Protein AF-A0A3D3BY53-F1 (afdb_monomer)

Solvent-accessible surface area (backbone atoms only — not comparable to full-atom values): 13953 Å² total; per-residue (Å²): 141,81,51,92,64,45,41,80,74,39,84,73,49,73,60,97,61,31,38,32,25,38,28,29,33,61,91,76,74,39,66,28,28,34,44,31,46,35,74,89,45,47,78,36,68,66,56,43,53,47,58,52,49,38,54,55,55,39,52,72,50,87,50,91,31,39,54,44,50,76,50,70,52,62,42,96,84,63,30,46,34,39,31,26,65,55,77,73,62,45,31,38,51,56,40,69,75,76,43,89,77,48,72,68,58,53,51,51,49,50,54,46,51,28,54,38,47,31,55,35,47,76,68,77,41,64,44,76,52,53,47,44,78,33,25,36,32,32,92,86,66,50,50,31,39,47,71,63,30,65,58,71,67,53,51,67,51,46,78,72,71,60,90,83,56,63,77,67,56,61,60,59,61,64,30,53,28,66,53,46,74,75,33,79,84,65,59,46,68,44,37,40,42,22,8,48,17,38,46,49,42,25,72,68,50,74,43,75,76,57,91,88,60,80,59,53,39,81,71,24,79,86,43,49,72,69,58,33,52,52,35,56,32,22,58,40,78,55,58,88,64,26,65,92,45,46,76,82,107

Structure (mmCIF, N/CA/C/O backbone):
data_AF-A0A3D3BY53-F1
#
_entry.id   AF-A0A3D3BY53-F1
#
loop_
_atom_site.group_PDB
_atom_site.id
_atom_site.type_symbol
_atom_site.label_atom_id
_atom_site.label_alt_id
_atom_site.label_comp_id
_atom_site.label_asym_id
_atom_site.label_entity_id
_atom_site.label_seq_id
_atom_site.pdbx_PDB_ins_code
_atom_site.Cartn_x
_atom_site.Cartn_y
_atom_site.Cartn_z
_atom_site.occupancy
_atom_site.B_iso_or_equiv
_atom_site.auth_seq_id
_atom_site.auth_comp_id
_atom_site.auth_asym_id
_atom_site.auth_atom_id
_atom_site.pdbx_PDB_model_num
ATOM 1 N N . MET A 1 1 ? 13.913 10.807 -22.488 1.00 75.25 1 MET A N 1
ATOM 2 C CA . MET A 1 1 ? 14.154 9.366 -22.278 1.00 75.25 1 MET A CA 1
ATOM 3 C C . MET A 1 1 ? 13.623 8.597 -23.478 1.00 75.25 1 MET A C 1
ATOM 5 O O . MET A 1 1 ? 12.543 8.933 -23.949 1.00 75.25 1 MET A O 1
ATOM 9 N N . LYS A 1 2 ? 14.372 7.616 -23.988 1.00 82.12 2 LYS A N 1
ATOM 10 C CA . LYS A 1 2 ? 13.874 6.620 -24.948 1.00 82.12 2 LYS A CA 1
ATOM 11 C C . LYS A 1 2 ? 14.037 5.246 -24.308 1.00 82.12 2 LYS A C 1
ATOM 13 O O . LYS A 1 2 ? 15.109 4.970 -23.779 1.00 82.12 2 LYS A O 1
ATOM 18 N N . LEU A 1 3 ? 12.988 4.435 -24.346 1.00 89.75 3 LEU A N 1
ATOM 19 C CA . LEU A 1 3 ? 12.993 3.052 -23.880 1.00 89.75 3 LEU A CA 1
ATOM 20 C C . LEU A 1 3 ? 12.552 2.175 -25.047 1.00 89.75 3 LEU A C 1
ATOM 22 O O . LEU A 1 3 ? 11.541 2.465 -25.680 1.00 89.75 3 LEU A O 1
ATOM 26 N N . GLU A 1 4 ? 13.325 1.146 -25.371 1.00 90.69 4 GLU A N 1
ATOM 27 C CA . GLU A 1 4 ? 12.957 0.233 -26.451 1.00 90.69 4 GLU A CA 1
ATOM 28 C C . GLU A 1 4 ? 11.669 -0.521 -26.088 1.00 90.69 4 GLU A C 1
ATOM 30 O O . GLU A 1 4 ? 11.526 -1.008 -24.970 1.00 90.69 4 GLU A O 1
ATOM 35 N N . GLY A 1 5 ? 10.711 -0.570 -27.018 1.00 93.75 5 GLY A N 1
ATOM 36 C CA . GLY A 1 5 ? 9.399 -1.189 -26.803 1.00 93.75 5 GLY A CA 1
ATOM 37 C C . GLY A 1 5 ? 8.388 -0.333 -26.030 1.00 93.75 5 GLY A C 1
ATOM 38 O O . GLY A 1 5 ? 7.276 -0.812 -25.787 1.00 93.75 5 GLY A O 1
ATOM 39 N N . TYR A 1 6 ? 8.740 0.907 -25.660 1.00 96.12 6 TYR A N 1
ATOM 40 C CA . TYR A 1 6 ? 7.846 1.829 -24.960 1.00 96.12 6 TYR A CA 1
ATOM 41 C C . TYR A 1 6 ? 7.863 3.241 -25.564 1.00 96.12 6 TYR A C 1
ATOM 43 O O . TYR A 1 6 ? 8.915 3.856 -25.758 1.00 96.12 6 TYR A O 1
ATOM 51 N N . SER A 1 7 ? 6.678 3.810 -25.781 1.00 96.12 7 SER A N 1
ATOM 52 C CA . SER A 1 7 ? 6.487 5.126 -26.398 1.00 96.12 7 SER A CA 1
ATOM 53 C C . SER A 1 7 ? 5.602 6.057 -25.559 1.00 96.12 7 SER A C 1
ATOM 55 O O . SER A 1 7 ? 5.082 5.680 -24.509 1.00 96.12 7 SER A O 1
ATOM 57 N N . ASN A 1 8 ? 5.465 7.316 -26.001 1.00 94.12 8 ASN A N 1
ATOM 58 C CA . ASN A 1 8 ? 4.619 8.348 -25.377 1.00 94.12 8 ASN A CA 1
ATOM 59 C C . ASN A 1 8 ? 4.872 8.548 -23.875 1.00 94.12 8 ASN A C 1
ATOM 61 O O . ASN A 1 8 ? 3.944 8.682 -23.081 1.00 94.12 8 ASN A O 1
ATOM 65 N N . LEU A 1 9 ? 6.150 8.566 -23.498 1.00 93.81 9 LEU A N 1
ATOM 66 C CA . LEU A 1 9 ? 6.577 8.694 -22.111 1.00 93.81 9 LEU A CA 1
ATOM 67 C C . LEU A 1 9 ? 6.281 10.101 -21.577 1.00 93.81 9 LEU A C 1
ATOM 69 O O . LEU A 1 9 ? 6.890 11.081 -22.008 1.00 93.81 9 LEU A O 1
ATOM 73 N N . LEU A 1 10 ? 5.373 10.184 -20.610 1.00 93.12 10 LEU A N 1
ATOM 74 C CA . LEU A 1 10 ? 4.984 11.407 -19.915 1.00 93.12 10 LEU A CA 1
ATOM 75 C C . LEU A 1 10 ? 5.305 11.256 -18.431 1.00 93.12 10 LEU A C 1
ATOM 77 O O . LEU A 1 10 ? 4.854 10.306 -17.794 1.00 93.12 10 LEU A O 1
ATOM 81 N N . LYS A 1 11 ? 6.086 12.184 -17.866 1.00 90.19 11 LYS A N 1
ATOM 82 C CA . LYS A 1 11 ? 6.377 12.180 -16.425 1.00 90.19 11 LYS A CA 1
ATOM 83 C C . LYS A 1 11 ? 5.066 12.410 -15.668 1.00 90.19 11 LYS A C 1
ATOM 85 O O . LYS A 1 11 ? 4.403 13.419 -15.888 1.00 90.19 11 LYS A O 1
ATOM 90 N N . SER A 1 12 ? 4.697 11.456 -14.821 1.00 82.44 12 SER A N 1
ATOM 91 C CA . SER A 1 12 ? 3.444 11.442 -14.058 1.00 82.44 12 SER A CA 1
ATOM 92 C C . SER A 1 12 ? 3.658 11.731 -12.574 1.00 82.44 12 SER A C 1
ATOM 94 O O . SER A 1 12 ? 2.714 12.108 -11.891 1.00 82.44 12 SER A O 1
ATOM 96 N N . GLY A 1 13 ? 4.882 11.560 -12.073 1.00 75.31 13 GLY A N 1
ATOM 97 C CA . GLY A 1 13 ? 5.211 11.799 -10.675 1.00 75.31 13 GLY A CA 1
ATOM 98 C C . GLY A 1 13 ? 6.712 11.779 -10.415 1.00 75.31 13 GLY A C 1
ATOM 99 O O . GLY A 1 13 ? 7.518 11.379 -11.262 1.00 75.31 13 GLY A O 1
ATOM 100 N N . GLU A 1 14 ? 7.074 12.232 -9.225 1.00 70.50 14 GLU A N 1
ATOM 101 C CA . GLU A 1 14 ? 8.433 12.220 -8.701 1.00 70.50 14 GLU A CA 1
ATOM 102 C C . GLU A 1 14 ? 8.374 11.762 -7.248 1.00 70.50 14 GLU A C 1
ATOM 104 O O . GLU A 1 14 ? 7.711 12.389 -6.422 1.00 70.50 14 GLU A O 1
ATOM 109 N N . GLY A 1 15 ? 9.006 10.624 -6.981 1.00 65.31 15 GLY A N 1
ATOM 110 C CA . GLY A 1 15 ? 9.209 10.096 -5.644 1.00 65.31 15 GLY A CA 1
ATOM 111 C C . GLY A 1 15 ? 10.526 10.588 -5.055 1.00 65.31 15 GLY A C 1
ATOM 112 O O . GLY A 1 15 ? 11.211 11.447 -5.610 1.00 65.31 15 GLY A O 1
ATOM 113 N N . GLY A 1 16 ? 10.897 10.034 -3.904 1.00 62.69 16 GLY A N 1
ATOM 114 C CA . GLY A 1 16 ? 12.124 10.428 -3.214 1.00 62.69 16 GLY A CA 1
ATOM 115 C C . GLY A 1 16 ? 13.408 10.039 -3.945 1.00 62.69 16 GLY A C 1
ATOM 116 O O . GLY A 1 16 ? 14.426 10.695 -3.737 1.00 62.69 16 GLY A O 1
ATOM 117 N N . MET A 1 17 ? 13.369 8.969 -4.742 1.00 67.81 17 MET A N 1
ATOM 118 C CA . MET A 1 17 ? 14.533 8.377 -5.406 1.00 67.81 17 MET A CA 1
ATOM 119 C C . MET A 1 17 ? 14.245 7.980 -6.857 1.00 67.81 17 MET A C 1
ATOM 121 O O . MET A 1 17 ? 15.102 7.420 -7.538 1.00 67.81 17 MET A O 1
ATOM 125 N N . GLU A 1 18 ? 13.050 8.278 -7.356 1.00 77.62 18 GLU A N 1
ATOM 126 C CA . GLU A 1 18 ? 12.568 7.755 -8.618 1.00 77.62 18 GLU A CA 1
ATOM 127 C C . GLU A 1 18 ? 11.661 8.751 -9.338 1.00 77.62 18 GLU A C 1
ATOM 129 O O . GLU A 1 18 ? 10.970 9.589 -8.755 1.00 77.62 18 GLU A O 1
ATOM 134 N N . HIS A 1 19 ? 11.654 8.647 -10.657 1.00 87.12 19 HIS A N 1
ATOM 135 C CA . HIS A 1 19 ? 10.667 9.280 -11.509 1.00 87.12 19 HIS A CA 1
ATOM 136 C C . HIS A 1 19 ? 9.672 8.232 -11.985 1.00 87.12 19 HIS A C 1
ATOM 138 O O . HIS A 1 19 ? 10.059 7.142 -12.406 1.00 87.12 19 HIS A O 1
ATOM 144 N N . VAL A 1 20 ? 8.390 8.589 -11.966 1.00 89.75 20 VAL A N 1
ATOM 145 C CA . VAL A 1 20 ? 7.322 7.742 -12.497 1.00 89.75 20 VAL A CA 1
ATOM 146 C C . VAL A 1 20 ? 6.844 8.333 -13.813 1.00 89.75 20 VAL A C 1
ATOM 148 O O . VAL A 1 20 ? 6.470 9.506 -13.885 1.00 89.75 20 VAL A O 1
ATOM 151 N N . TYR A 1 21 ? 6.842 7.519 -14.860 1.00 93.69 21 TYR A N 1
ATOM 152 C CA . TYR A 1 21 ? 6.346 7.875 -16.183 1.00 93.69 21 TYR A CA 1
ATOM 153 C C . TYR A 1 21 ? 5.122 7.037 -16.528 1.00 93.69 21 TYR A C 1
ATOM 155 O O . TYR A 1 21 ? 5.103 5.835 -16.287 1.00 93.69 21 TYR A O 1
ATOM 163 N N . ARG A 1 22 ? 4.128 7.654 -17.162 1.00 95.50 22 ARG A N 1
ATOM 164 C CA . ARG A 1 22 ? 3.129 6.937 -17.957 1.00 95.50 22 ARG A CA 1
ATOM 165 C C . ARG A 1 22 ? 3.700 6.729 -19.356 1.00 95.50 22 ARG A C 1
ATOM 167 O O . ARG A 1 22 ? 4.281 7.655 -19.916 1.00 95.50 22 ARG A O 1
ATOM 174 N N . GLY A 1 23 ? 3.518 5.547 -19.923 1.00 96.19 23 GLY A N 1
ATOM 175 C CA . GLY A 1 23 ? 3.920 5.223 -21.289 1.00 96.19 23 GLY A CA 1
ATOM 176 C C . GLY A 1 23 ? 2.945 4.268 -21.959 1.00 96.19 23 GLY A C 1
ATOM 177 O O . GLY A 1 23 ? 1.980 3.821 -21.340 1.00 96.19 23 GLY A O 1
ATOM 178 N N . ILE A 1 24 ? 3.214 3.942 -23.219 1.00 97.56 24 ILE A N 1
ATOM 179 C CA . ILE A 1 24 ? 2.519 2.901 -23.978 1.00 97.56 24 ILE A CA 1
ATOM 180 C C . ILE A 1 24 ? 3.513 1.783 -24.282 1.00 97.56 24 ILE A C 1
ATOM 182 O O . ILE A 1 24 ? 4.596 2.054 -24.790 1.00 97.56 24 ILE A O 1
ATOM 186 N N . GLN A 1 25 ? 3.149 0.535 -23.986 1.00 97.44 25 GLN A N 1
ATOM 187 C CA . GLN A 1 25 ? 3.893 -0.638 -24.441 1.00 97.44 25 GLN A CA 1
ATOM 188 C C . GLN A 1 25 ? 3.589 -0.885 -25.922 1.00 97.44 25 GLN A C 1
ATOM 190 O O . GLN A 1 25 ? 2.451 -1.202 -26.270 1.00 97.44 25 GLN A O 1
ATOM 195 N N . ASP A 1 26 ? 4.594 -0.792 -26.790 1.00 97.06 26 ASP A N 1
ATOM 196 C CA . ASP A 1 26 ? 4.401 -0.784 -28.245 1.00 97.06 26 ASP A CA 1
ATOM 197 C C . ASP A 1 26 ? 3.856 -2.116 -28.780 1.00 97.06 26 ASP A C 1
ATOM 199 O O . ASP A 1 26 ? 3.026 -2.137 -29.689 1.00 97.06 26 ASP A O 1
ATOM 203 N N . SER A 1 27 ? 4.277 -3.243 -28.203 1.00 96.50 27 SER A N 1
ATOM 204 C CA . SER A 1 27 ? 3.872 -4.578 -28.664 1.00 96.50 27 SER A CA 1
ATOM 205 C C . SER A 1 27 ? 2.396 -4.896 -28.411 1.00 96.50 27 SER A C 1
ATOM 207 O O . SER A 1 27 ? 1.792 -5.635 -29.185 1.00 96.50 27 SER A O 1
ATOM 209 N N . LEU A 1 28 ? 1.821 -4.350 -27.335 1.00 96.50 28 LEU A N 1
ATOM 210 C CA . LEU A 1 28 ? 0.446 -4.620 -26.901 1.00 96.50 28 LEU A CA 1
ATOM 211 C C . LEU A 1 28 ? -0.470 -3.395 -26.985 1.00 96.50 28 LEU A C 1
ATOM 213 O O . LEU A 1 28 ? -1.665 -3.524 -26.742 1.00 96.50 28 LEU A O 1
ATOM 217 N N . GLN A 1 29 ? 0.077 -2.222 -27.319 1.00 96.75 29 GLN A N 1
ATOM 218 C CA . GLN A 1 29 ? -0.650 -0.953 -27.415 1.00 96.75 29 GLN A CA 1
ATOM 219 C C . GLN A 1 29 ? -1.463 -0.632 -26.148 1.00 96.75 29 GLN A C 1
ATOM 221 O O . GLN A 1 29 ? -2.591 -0.147 -26.223 1.00 96.75 29 GLN A O 1
ATOM 226 N N . ARG A 1 30 ? -0.891 -0.905 -24.968 1.00 96.06 30 ARG A N 1
ATOM 227 C CA . ARG A 1 30 ? -1.538 -0.673 -23.665 1.00 96.06 30 ARG A CA 1
ATOM 228 C C . ARG A 1 30 ? -0.768 0.333 -22.813 1.00 96.06 30 ARG A C 1
ATOM 230 O O . ARG A 1 30 ? 0.460 0.394 -22.933 1.00 96.06 30 ARG A O 1
ATOM 237 N N . PRO A 1 31 ? -1.448 1.092 -21.938 1.00 97.00 31 PRO A N 1
ATOM 238 C CA . PRO A 1 31 ? -0.767 1.967 -21.002 1.00 97.00 31 PRO A CA 1
ATOM 239 C C . PRO A 1 31 ? 0.016 1.165 -19.958 1.00 97.00 31 PRO A C 1
ATOM 241 O O . PRO A 1 31 ? -0.414 0.101 -19.512 1.00 97.00 31 PRO A O 1
ATOM 244 N N . VAL A 1 32 ? 1.167 1.703 -19.569 1.00 97.06 32 VAL A N 1
ATOM 245 C CA . VAL A 1 32 ? 2.034 1.177 -18.509 1.00 97.06 32 VAL A CA 1
ATOM 246 C C . VAL A 1 32 ? 2.563 2.319 -17.649 1.00 97.06 32 VAL A C 1
ATOM 248 O O . VAL A 1 32 ? 2.681 3.458 -18.114 1.00 97.06 32 VAL A O 1
ATOM 251 N N . ALA A 1 33 ? 2.887 2.013 -16.397 1.00 95.19 33 ALA A N 1
ATOM 252 C CA . ALA A 1 33 ? 3.657 2.901 -15.542 1.00 95.19 33 ALA A CA 1
ATOM 253 C C . ALA A 1 33 ? 5.109 2.415 -15.489 1.00 95.19 33 ALA A C 1
ATOM 255 O O . ALA A 1 33 ? 5.376 1.216 -15.447 1.00 95.19 33 ALA A O 1
ATOM 256 N N . ILE A 1 34 ? 6.057 3.344 -15.519 1.00 94.44 34 ILE A N 1
ATOM 257 C CA . ILE A 1 34 ? 7.489 3.055 -15.547 1.00 94.44 34 ILE A CA 1
ATOM 258 C C . ILE A 1 34 ? 8.145 3.825 -14.415 1.00 94.44 34 ILE A C 1
ATOM 260 O O . ILE A 1 34 ? 8.168 5.057 -14.435 1.00 94.44 34 ILE A O 1
ATOM 264 N N . LYS A 1 35 ? 8.682 3.096 -13.440 1.00 91.62 35 LYS A N 1
ATOM 265 C CA . LYS A 1 35 ? 9.526 3.654 -12.386 1.00 91.62 35 LYS A CA 1
ATOM 266 C C . LYS A 1 35 ? 10.968 3.638 -12.863 1.00 91.62 35 LYS A C 1
ATOM 268 O O . LYS A 1 35 ? 11.459 2.603 -13.303 1.00 91.62 35 LYS A O 1
ATOM 273 N N . LEU A 1 36 ? 11.627 4.786 -12.792 1.00 90.56 36 LEU A N 1
ATOM 274 C CA . LEU A 1 36 ? 13.017 4.996 -13.185 1.00 90.56 36 LEU A CA 1
ATOM 275 C C . LEU A 1 36 ? 13.784 5.557 -11.989 1.00 90.56 36 LEU A C 1
ATOM 277 O O . LEU A 1 36 ? 13.403 6.606 -11.474 1.00 90.56 36 LEU A O 1
ATOM 281 N N . LEU A 1 37 ? 14.868 4.901 -11.584 1.00 84.19 37 LEU A N 1
ATOM 282 C CA . LEU A 1 37 ? 15.739 5.402 -10.520 1.00 84.19 37 LEU A CA 1
ATOM 283 C C . LEU A 1 37 ? 16.409 6.721 -10.956 1.00 84.19 37 LEU A C 1
ATOM 285 O O . LEU A 1 37 ? 16.905 6.807 -12.082 1.00 84.19 37 LEU A O 1
ATOM 289 N N . ILE A 1 38 ? 16.421 7.747 -10.094 1.00 79.81 38 ILE A N 1
ATOM 290 C CA . ILE A 1 38 ? 17.055 9.038 -10.417 1.00 79.81 38 ILE A CA 1
ATOM 291 C C . ILE A 1 38 ? 18.568 8.884 -10.612 1.00 79.81 38 ILE A C 1
ATOM 293 O O . ILE A 1 38 ? 19.219 8.041 -9.989 1.00 79.81 38 ILE A O 1
ATOM 297 N N . ASN A 1 39 ? 19.129 9.721 -11.483 1.00 69.62 39 ASN A N 1
ATOM 298 C CA . ASN A 1 39 ? 20.504 9.606 -11.972 1.00 69.62 39 ASN A CA 1
ATOM 299 C C . ASN A 1 39 ? 21.558 9.768 -10.858 1.00 69.62 39 ASN A C 1
ATOM 301 O O . ASN A 1 39 ? 22.617 9.151 -10.882 1.00 69.62 39 ASN A O 1
ATOM 305 N N . GLU A 1 40 ? 21.271 10.569 -9.834 1.00 70.56 40 GLU A N 1
ATOM 306 C CA . GLU A 1 40 ? 22.169 10.762 -8.693 1.00 70.56 40 GLU A CA 1
ATOM 307 C C . GLU A 1 40 ? 22.343 9.473 -7.873 1.00 70.56 40 GLU A C 1
ATOM 309 O O . GLU A 1 40 ? 23.385 9.271 -7.250 1.00 70.56 40 GLU A O 1
ATOM 314 N N . LEU A 1 41 ? 21.345 8.583 -7.902 1.00 70.31 41 LEU A N 1
ATOM 315 C CA . LEU A 1 41 ? 21.327 7.322 -7.161 1.00 70.31 41 LEU A CA 1
ATOM 316 C C . LEU A 1 41 ? 21.641 6.105 -8.036 1.00 70.31 41 LEU A C 1
ATOM 318 O O . LEU A 1 41 ? 21.914 5.031 -7.504 1.00 70.31 41 LEU A O 1
ATOM 322 N N . SER A 1 42 ? 21.668 6.238 -9.365 1.00 66.06 42 SER A N 1
ATOM 323 C CA . SER A 1 42 ? 22.010 5.120 -10.254 1.00 66.06 42 SER A CA 1
ATOM 324 C C . SER A 1 42 ? 23.471 4.681 -10.146 1.00 66.06 42 SER A C 1
ATOM 326 O O . SER A 1 42 ? 23.786 3.551 -10.511 1.00 66.06 42 SER A O 1
ATOM 328 N N . PHE A 1 43 ? 24.360 5.527 -9.619 1.00 72.31 43 PHE A N 1
ATOM 329 C CA . PHE A 1 43 ? 25.756 5.168 -9.337 1.00 72.31 43 PHE A CA 1
ATOM 330 C C . PHE A 1 43 ? 25.960 4.573 -7.939 1.00 72.31 43 PHE A C 1
ATOM 332 O O . PHE A 1 43 ? 27.024 4.019 -7.659 1.00 72.31 43 PHE A O 1
ATOM 339 N N . ASP A 1 44 ? 24.948 4.641 -7.074 1.00 80.19 44 ASP A N 1
ATOM 340 C CA . ASP A 1 44 ? 24.970 3.991 -5.772 1.00 80.19 44 ASP A CA 1
ATOM 341 C C . ASP A 1 44 ? 24.561 2.518 -5.925 1.00 80.19 44 ASP A C 1
ATOM 343 O O . ASP A 1 44 ? 23.407 2.174 -6.201 1.00 80.19 44 ASP A O 1
ATOM 347 N N . ALA A 1 45 ? 25.537 1.626 -5.743 1.00 79.88 45 ALA A N 1
ATOM 348 C CA . ALA A 1 45 ? 25.346 0.183 -5.846 1.00 79.88 45 ALA A CA 1
ATOM 349 C C . ALA A 1 45 ? 24.260 -0.342 -4.895 1.00 79.88 45 ALA A C 1
ATOM 351 O O . ALA A 1 45 ? 23.541 -1.286 -5.230 1.00 79.88 45 ALA A O 1
ATOM 352 N N . GLU A 1 46 ? 24.126 0.268 -3.723 1.00 78.50 46 GLU A N 1
ATOM 353 C CA . GLU A 1 46 ? 23.168 -0.149 -2.718 1.00 78.50 46 GLU A CA 1
ATOM 354 C C . GLU A 1 46 ? 21.755 0.350 -3.073 1.00 78.50 46 GLU A C 1
ATOM 356 O O . GLU A 1 46 ? 20.799 -0.426 -3.002 1.00 78.50 46 GLU A O 1
ATOM 361 N N . ALA A 1 47 ? 21.614 1.582 -3.580 1.00 76.00 47 ALA A N 1
ATOM 362 C CA . ALA A 1 47 ? 20.344 2.080 -4.120 1.00 76.00 47 ALA A CA 1
ATOM 363 C C . ALA A 1 47 ? 19.847 1.238 -5.312 1.00 76.00 47 ALA A C 1
ATOM 365 O O . ALA A 1 47 ? 18.680 0.838 -5.338 1.00 76.00 47 ALA A O 1
ATOM 366 N N . ARG A 1 48 ? 20.736 0.881 -6.254 1.00 81.06 48 ARG A N 1
ATOM 367 C CA . ARG A 1 48 ? 20.407 -0.020 -7.377 1.00 81.06 48 ARG A CA 1
ATOM 368 C C . ARG A 1 48 ? 19.937 -1.388 -6.896 1.00 81.06 48 ARG A C 1
ATOM 370 O O . ARG A 1 48 ? 18.887 -1.863 -7.321 1.00 81.06 48 ARG A O 1
ATOM 377 N N . LYS A 1 49 ? 20.687 -2.017 -5.985 1.00 81.62 49 LYS A N 1
ATOM 378 C CA . LYS A 1 49 ? 20.353 -3.341 -5.440 1.00 81.62 49 LYS A CA 1
ATOM 379 C C . LYS A 1 49 ? 18.979 -3.348 -4.770 1.00 81.62 49 LYS A C 1
ATOM 381 O O . LYS A 1 49 ? 18.247 -4.331 -4.888 1.00 81.62 49 LYS A O 1
ATOM 386 N N . ARG A 1 50 ? 18.621 -2.263 -4.082 1.00 76.81 50 ARG A N 1
ATOM 387 C CA . ARG A 1 50 ? 17.301 -2.094 -3.456 1.00 76.81 50 ARG A CA 1
ATOM 388 C C . ARG A 1 50 ? 16.205 -1.951 -4.503 1.00 76.81 50 ARG A C 1
ATOM 390 O O . ARG A 1 50 ? 15.259 -2.727 -4.467 1.00 76.81 50 ARG A O 1
ATOM 397 N N . PHE A 1 51 ? 16.386 -1.058 -5.472 1.00 82.81 51 PHE A N 1
ATOM 398 C CA . PHE A 1 51 ? 15.432 -0.861 -6.564 1.00 82.81 51 PHE A CA 1
ATOM 399 C C . PHE A 1 51 ? 15.176 -2.158 -7.351 1.00 82.81 51 PHE A C 1
ATOM 401 O O . PHE A 1 51 ? 14.037 -2.528 -7.634 1.00 82.81 51 PHE A O 1
ATOM 408 N N . GLU A 1 52 ? 16.232 -2.922 -7.639 1.00 82.75 52 GLU A N 1
ATOM 409 C CA . GLU A 1 52 ? 16.091 -4.239 -8.258 1.00 82.75 52 GLU A CA 1
ATOM 410 C C . GLU A 1 52 ? 15.322 -5.211 -7.363 1.00 82.75 52 GLU A C 1
ATOM 412 O O . GLU A 1 52 ? 14.399 -5.881 -7.832 1.00 82.75 52 GLU A O 1
ATOM 417 N N . ARG A 1 53 ? 15.675 -5.290 -6.076 1.00 82.38 53 ARG A N 1
ATOM 418 C CA . ARG A 1 53 ? 15.018 -6.184 -5.118 1.00 82.38 53 ARG A CA 1
ATOM 419 C C . ARG A 1 53 ? 13.529 -5.876 -4.974 1.00 82.38 53 ARG A C 1
ATOM 421 O O . ARG A 1 53 ? 12.757 -6.823 -4.852 1.00 82.38 53 ARG A O 1
ATOM 428 N N . GLU A 1 54 ? 13.128 -4.610 -5.027 1.00 83.62 54 GLU A N 1
ATOM 429 C CA . GLU A 1 54 ? 11.719 -4.208 -4.994 1.00 83.62 54 GLU A CA 1
ATOM 430 C C . GLU A 1 54 ? 10.963 -4.826 -6.173 1.00 83.62 54 GLU A C 1
ATOM 432 O O . GLU A 1 54 ? 10.001 -5.570 -5.974 1.00 83.62 54 GLU A O 1
ATOM 437 N N . SER A 1 55 ? 11.473 -4.629 -7.395 1.00 83.50 55 SER A N 1
ATOM 438 C CA . SER A 1 55 ? 10.861 -5.204 -8.597 1.00 83.50 55 SER A CA 1
ATOM 439 C C . SER A 1 55 ? 10.758 -6.734 -8.525 1.00 83.50 55 SER A C 1
ATOM 441 O O . SER A 1 55 ? 9.740 -7.299 -8.920 1.00 83.50 55 SER A O 1
ATOM 443 N N . TYR A 1 56 ? 11.758 -7.418 -7.952 1.00 84.94 56 TYR A N 1
ATOM 444 C CA . TYR A 1 56 ? 11.729 -8.872 -7.766 1.00 84.94 56 TYR A CA 1
ATOM 445 C C . TYR A 1 56 ? 10.698 -9.337 -6.741 1.00 84.94 56 TYR A C 1
ATOM 447 O O . TYR A 1 56 ? 10.093 -10.391 -6.929 1.00 84.94 56 TYR A O 1
ATOM 455 N N . ILE A 1 57 ? 10.529 -8.604 -5.639 1.00 84.31 57 ILE A N 1
ATOM 456 C CA . ILE A 1 57 ? 9.534 -8.934 -4.617 1.00 84.31 57 ILE A CA 1
ATOM 457 C C . ILE A 1 57 ? 8.137 -8.802 -5.219 1.00 84.31 57 ILE A C 1
ATOM 459 O O . ILE A 1 57 ? 7.362 -9.754 -5.160 1.00 84.31 57 ILE A O 1
ATOM 463 N N . ILE A 1 58 ? 7.851 -7.669 -5.863 1.00 84.06 58 ILE A N 1
ATOM 464 C CA . ILE A 1 58 ? 6.531 -7.394 -6.436 1.00 84.06 58 ILE A CA 1
ATOM 465 C C . ILE A 1 58 ? 6.227 -8.354 -7.594 1.00 84.06 58 ILE A C 1
ATOM 467 O O . ILE A 1 58 ? 5.123 -8.881 -7.671 1.00 84.06 58 ILE A O 1
ATOM 471 N N . ALA A 1 59 ? 7.205 -8.676 -8.448 1.00 86.56 59 ALA A N 1
ATOM 472 C CA . ALA A 1 59 ? 7.017 -9.614 -9.561 1.00 86.56 59 ALA A CA 1
ATOM 473 C C . ALA A 1 59 ? 6.644 -11.044 -9.121 1.00 86.56 59 ALA A C 1
ATOM 475 O O . ALA A 1 59 ? 6.115 -11.817 -9.919 1.00 86.56 59 ALA A O 1
ATOM 476 N N . ARG A 1 60 ? 6.918 -11.419 -7.864 1.00 86.00 60 ARG A N 1
ATOM 477 C CA . ARG A 1 60 ? 6.511 -12.718 -7.302 1.00 86.00 60 ARG A CA 1
ATOM 478 C C . ARG A 1 60 ? 5.071 -12.728 -6.797 1.00 86.00 60 ARG A C 1
ATOM 480 O O . ARG A 1 60 ? 4.557 -13.805 -6.507 1.00 86.00 60 ARG A O 1
ATOM 487 N N . LEU A 1 61 ? 4.444 -11.563 -6.669 1.00 91.06 61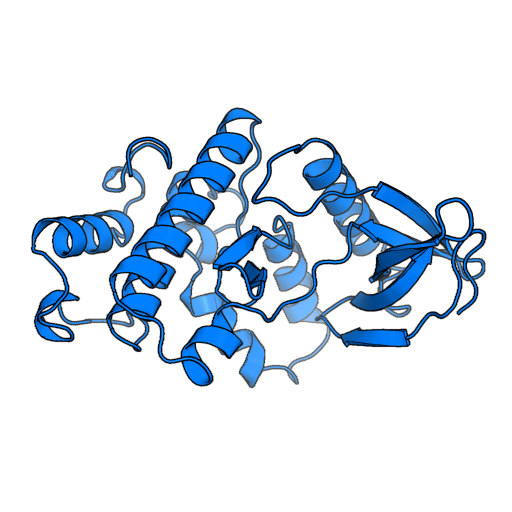 LEU A N 1
ATOM 488 C CA . LEU A 1 61 ? 3.087 -11.418 -6.170 1.00 91.06 61 LEU A CA 1
ATOM 489 C C . LEU A 1 61 ? 2.117 -11.277 -7.345 1.00 91.06 61 LEU A C 1
ATOM 491 O O . LEU A 1 61 ? 2.314 -10.473 -8.256 1.00 91.06 61 LEU A O 1
ATOM 495 N N . ASN A 1 62 ? 1.047 -12.067 -7.318 1.00 93.75 62 ASN A N 1
ATOM 496 C CA . ASN A 1 62 ? -0.035 -11.983 -8.288 1.00 93.75 62 ASN A CA 1
ATOM 497 C C . ASN A 1 62 ? -1.378 -11.975 -7.554 1.00 93.75 62 ASN A C 1
ATOM 499 O O . ASN A 1 62 ? -1.925 -13.026 -7.218 1.00 93.75 62 ASN A O 1
ATOM 503 N N . HIS A 1 63 ? -1.883 -10.775 -7.285 1.00 96.56 63 HIS A N 1
ATOM 504 C CA . HIS A 1 63 ? -3.122 -10.555 -6.551 1.00 96.56 63 HIS A CA 1
ATOM 505 C C . HIS A 1 63 ? -3.869 -9.353 -7.132 1.00 96.56 63 HIS A C 1
ATOM 507 O O . HIS A 1 63 ? -3.249 -8.368 -7.528 1.00 96.56 63 HIS A O 1
ATOM 513 N N . ALA A 1 64 ? -5.204 -9.404 -7.143 1.00 96.56 64 ALA A N 1
ATOM 514 C CA . ALA A 1 64 ? -6.034 -8.355 -7.738 1.00 96.56 64 ALA A CA 1
ATOM 515 C C . ALA A 1 64 ? -5.759 -6.966 -7.138 1.00 96.56 64 ALA A C 1
ATOM 517 O O . ALA A 1 64 ? -5.754 -5.980 -7.865 1.00 96.56 64 ALA A O 1
ATOM 518 N N . ASN A 1 65 ? -5.452 -6.908 -5.840 1.00 97.69 65 ASN A N 1
ATOM 519 C CA . ASN A 1 65 ? -5.211 -5.671 -5.098 1.00 97.69 65 ASN A CA 1
ATOM 520 C C . ASN A 1 65 ? -3.725 -5.324 -4.876 1.00 97.69 65 ASN A C 1
ATOM 522 O O . ASN A 1 65 ? -3.416 -4.460 -4.062 1.00 97.69 65 ASN A O 1
ATOM 526 N N . ILE A 1 66 ? -2.798 -5.983 -5.578 1.00 96.12 66 ILE A N 1
ATOM 527 C CA . ILE A 1 66 ? -1.364 -5.644 -5.579 1.00 96.12 66 ILE A CA 1
ATOM 528 C C . ILE A 1 66 ? -0.972 -5.230 -6.996 1.00 96.12 66 ILE A C 1
ATOM 530 O O . ILE A 1 66 ? -1.432 -5.837 -7.965 1.00 96.12 66 ILE A O 1
ATOM 534 N N . ILE A 1 67 ? -0.149 -4.189 -7.123 1.00 94.44 67 ILE A N 1
ATOM 535 C CA . ILE A 1 67 ? 0.351 -3.746 -8.425 1.00 94.44 67 ILE A CA 1
ATOM 536 C C . ILE A 1 67 ? 1.220 -4.822 -9.077 1.00 94.44 67 ILE A C 1
ATOM 538 O O . ILE A 1 67 ? 2.122 -5.379 -8.453 1.00 94.44 67 ILE A O 1
ATOM 542 N N . HIS A 1 68 ? 0.966 -5.115 -10.349 1.00 92.19 68 HIS A N 1
ATOM 543 C CA . HIS A 1 68 ? 1.738 -6.114 -11.076 1.00 92.19 68 HIS A CA 1
ATOM 544 C C . HIS A 1 68 ? 2.936 -5.503 -11.817 1.00 92.19 68 HIS A C 1
ATOM 546 O O . HIS A 1 68 ? 2.776 -4.607 -12.652 1.00 92.19 68 HIS A O 1
ATOM 552 N N . VAL A 1 69 ? 4.135 -6.035 -11.558 1.00 92.69 69 VAL A N 1
ATOM 553 C CA . VAL A 1 69 ? 5.348 -5.740 -12.339 1.00 92.69 69 VAL A CA 1
ATOM 554 C C . VAL A 1 69 ? 5.358 -6.595 -13.603 1.00 92.69 69 VAL A C 1
ATOM 556 O O . VAL A 1 69 ? 5.255 -7.815 -13.543 1.00 92.69 69 VAL A O 1
ATOM 559 N N . ILE A 1 70 ? 5.496 -5.930 -14.747 1.00 92.44 70 ILE A N 1
ATOM 560 C CA . ILE A 1 70 ? 5.457 -6.519 -16.087 1.00 92.44 70 ILE A CA 1
ATOM 561 C C . ILE A 1 70 ? 6.866 -6.866 -16.569 1.00 92.44 70 ILE A C 1
ATOM 563 O O . ILE A 1 70 ? 7.077 -7.934 -17.137 1.00 92.44 70 ILE A O 1
ATOM 567 N N . ASP A 1 71 ? 7.810 -5.940 -16.405 1.00 91.81 71 ASP A N 1
ATOM 568 C CA . ASP A 1 71 ? 9.144 -6.027 -17.001 1.00 91.81 71 ASP A CA 1
ATOM 569 C C . ASP A 1 71 ? 10.147 -5.151 -16.238 1.00 91.81 71 ASP A C 1
ATOM 571 O O . ASP A 1 71 ? 9.762 -4.303 -15.430 1.00 91.81 71 ASP A O 1
ATOM 575 N N . ARG A 1 72 ? 11.441 -5.325 -16.504 1.00 92.38 72 ARG A N 1
ATOM 576 C CA . ARG A 1 72 ? 12.506 -4.462 -15.988 1.00 92.38 72 ARG A CA 1
ATOM 577 C C . ARG A 1 72 ? 13.652 -4.332 -16.978 1.00 92.38 72 ARG A C 1
ATOM 579 O O . ARG A 1 72 ? 13.905 -5.230 -17.774 1.00 92.38 72 ARG A O 1
ATOM 586 N N . GLY A 1 73 ? 14.407 -3.249 -16.866 1.00 91.06 73 GLY A N 1
ATOM 587 C CA . GLY A 1 73 ? 15.561 -3.033 -17.722 1.00 91.06 73 GLY A CA 1
ATOM 588 C C . GLY A 1 73 ? 16.495 -1.950 -17.217 1.00 91.06 73 GLY A C 1
ATOM 589 O O . GLY A 1 73 ? 16.388 -1.455 -16.094 1.00 91.06 73 GLY A O 1
ATOM 590 N N . ILE A 1 74 ? 17.442 -1.606 -18.079 1.00 90.19 74 ILE A N 1
ATOM 591 C CA . ILE A 1 74 ? 18.424 -0.553 -17.861 1.00 90.19 74 ILE A CA 1
ATOM 592 C C . ILE A 1 74 ? 18.381 0.357 -19.090 1.00 90.19 74 ILE A C 1
ATOM 594 O O . ILE A 1 74 ? 18.329 -0.129 -20.221 1.00 90.19 74 ILE A O 1
ATOM 598 N N . THR A 1 75 ? 18.347 1.673 -18.886 1.00 89.12 75 THR A N 1
ATOM 599 C CA . THR A 1 75 ? 18.382 2.642 -19.990 1.00 89.12 75 THR A CA 1
ATOM 600 C C . THR A 1 75 ? 19.748 2.655 -20.684 1.00 89.12 75 THR A C 1
ATOM 602 O O . THR A 1 75 ? 20.732 2.131 -20.168 1.00 89.12 75 THR A O 1
ATOM 605 N N . GLY A 1 76 ? 19.844 3.325 -21.839 1.00 84.00 76 GLY A N 1
ATOM 606 C CA . GLY A 1 76 ? 21.139 3.571 -22.490 1.00 84.00 76 GLY A CA 1
ATOM 607 C C . GLY A 1 76 ? 22.131 4.375 -21.634 1.00 84.00 76 GLY A C 1
ATOM 608 O O . GLY A 1 76 ? 23.331 4.268 -21.851 1.00 84.00 76 GLY A O 1
ATOM 609 N N . ASP A 1 77 ? 21.634 5.115 -20.638 1.00 83.88 77 ASP A N 1
ATOM 610 C CA . ASP A 1 77 ? 22.426 5.883 -19.668 1.00 83.88 77 ASP A CA 1
ATOM 611 C C . ASP A 1 77 ? 22.643 5.100 -18.352 1.00 83.88 77 ASP A C 1
ATOM 613 O O . ASP A 1 77 ? 22.853 5.683 -17.294 1.00 83.88 77 ASP A O 1
ATOM 617 N N . GLU A 1 78 ? 22.529 3.770 -18.396 1.00 85.50 78 GLU A N 1
ATOM 618 C CA . GLU A 1 78 ? 22.702 2.849 -17.264 1.00 85.50 78 GLU A CA 1
ATOM 619 C C . GLU A 1 78 ? 21.734 3.033 -16.076 1.00 85.50 78 GLU A C 1
ATOM 621 O O . GLU A 1 78 ? 21.954 2.486 -14.991 1.00 85.50 78 GLU A O 1
ATOM 626 N N . MET A 1 79 ? 20.612 3.729 -16.253 1.00 86.38 79 MET A N 1
ATOM 627 C CA . MET A 1 79 ? 19.630 3.906 -15.178 1.00 86.38 79 MET A CA 1
ATOM 628 C C . MET A 1 79 ? 18.682 2.697 -15.099 1.00 86.38 79 MET A C 1
ATOM 630 O O . MET A 1 79 ? 18.046 2.365 -16.104 1.00 86.38 79 MET A O 1
ATOM 634 N N . PRO A 1 80 ? 18.544 2.029 -13.938 1.00 89.81 80 PRO A N 1
ATOM 635 C CA . PRO A 1 80 ? 17.561 0.964 -13.763 1.00 89.81 80 PRO A CA 1
ATOM 636 C C . PRO A 1 80 ? 16.126 1.488 -13.860 1.00 89.81 80 PRO A C 1
ATOM 638 O O . PRO A 1 80 ? 15.797 2.545 -13.315 1.00 89.81 80 PRO A O 1
ATOM 641 N N . TYR A 1 81 ? 15.258 0.709 -14.499 1.00 92.44 81 TYR A N 1
ATOM 642 C CA . TYR A 1 81 ? 13.819 0.937 -14.498 1.00 92.44 81 TYR A CA 1
ATOM 643 C C . TYR A 1 81 ? 13.056 -0.378 -14.360 1.00 92.44 81 TYR A C 1
ATOM 645 O O . TYR A 1 81 ? 13.545 -1.447 -14.734 1.00 92.44 81 TYR A O 1
ATOM 653 N N . PHE A 1 82 ? 11.823 -0.292 -13.878 1.00 92.75 82 PHE A N 1
ATOM 654 C CA . PHE A 1 82 ? 10.856 -1.368 -14.032 1.00 92.75 82 PHE A CA 1
ATOM 655 C C . PHE A 1 82 ? 9.508 -0.834 -14.493 1.00 92.75 82 PHE A C 1
ATOM 657 O O . PHE A 1 82 ? 9.162 0.334 -14.302 1.00 92.75 82 PHE A O 1
ATOM 664 N N . VAL A 1 83 ? 8.777 -1.712 -15.162 1.00 94.62 83 VAL A N 1
ATOM 665 C CA . VAL A 1 83 ? 7.497 -1.446 -15.801 1.00 94.62 83 VAL A CA 1
ATOM 666 C C . VAL A 1 83 ? 6.431 -2.201 -15.036 1.00 94.62 83 VAL A C 1
ATOM 668 O O . VAL A 1 83 ? 6.587 -3.382 -14.735 1.00 94.62 83 VAL A O 1
ATOM 671 N N . MET A 1 84 ? 5.336 -1.524 -14.745 1.00 94.56 84 MET A N 1
ATOM 672 C CA . MET A 1 84 ? 4.189 -2.063 -14.034 1.00 94.56 84 MET A CA 1
ATOM 673 C C . MET A 1 84 ? 2.901 -1.718 -14.776 1.00 94.56 84 MET A C 1
ATOM 675 O O . MET A 1 84 ? 2.886 -0.871 -15.680 1.00 94.56 84 MET A O 1
ATOM 679 N N . GLU A 1 85 ? 1.820 -2.409 -14.427 1.00 94.00 85 GLU A N 1
ATOM 680 C CA . GLU A 1 85 ? 0.502 -2.059 -14.949 1.00 94.00 85 GLU A CA 1
ATOM 681 C C . GLU A 1 85 ? 0.177 -0.587 -14.646 1.00 94.00 85 GLU A C 1
ATOM 683 O O . GLU A 1 85 ? 0.571 -0.035 -13.618 1.00 94.00 85 GLU A O 1
ATOM 688 N N . PHE A 1 86 ? -0.505 0.074 -15.578 1.00 94.62 86 PHE A N 1
ATOM 689 C CA . PHE A 1 86 ? -1.021 1.414 -15.340 1.00 94.62 86 PHE A CA 1
ATOM 690 C C . PHE A 1 86 ? -2.442 1.307 -14.805 1.00 94.62 86 PHE A C 1
ATOM 692 O O . PHE A 1 86 ? -3.297 0.705 -15.453 1.00 94.62 86 PHE A O 1
ATOM 699 N N . VAL A 1 87 ? -2.680 1.914 -13.646 1.00 93.00 87 VAL A N 1
ATOM 700 C CA . VAL A 1 87 ? -3.990 1.967 -12.996 1.00 93.00 87 VAL A CA 1
ATOM 701 C C . VAL A 1 87 ? -4.464 3.413 -13.049 1.00 93.00 87 VAL A C 1
ATOM 703 O O . VAL A 1 87 ? -3.768 4.311 -12.575 1.00 93.00 87 VAL A O 1
ATOM 706 N N . GLU A 1 88 ? -5.625 3.644 -13.658 1.00 92.44 88 GLU A N 1
ATOM 707 C CA . GLU A 1 88 ? -6.274 4.954 -13.632 1.00 92.44 88 GLU A CA 1
ATOM 708 C C . GLU A 1 88 ? -6.959 5.141 -12.279 1.00 92.44 88 GLU A C 1
ATOM 710 O O . GLU A 1 88 ? -7.806 4.345 -11.889 1.00 92.44 88 GLU A O 1
ATOM 715 N N . GLY A 1 89 ? -6.556 6.171 -11.539 1.00 92.88 89 GLY A N 1
ATOM 716 C CA . GLY A 1 89 ? -7.042 6.419 -10.189 1.00 92.88 89 GLY A CA 1
ATOM 717 C C . GLY A 1 89 ? -6.233 7.497 -9.482 1.00 92.88 89 GLY A C 1
ATOM 718 O O . GLY A 1 89 ? -5.374 8.153 -10.077 1.00 92.88 89 GLY A O 1
ATOM 719 N N . ILE A 1 90 ? -6.517 7.674 -8.199 1.00 93.00 90 ILE A N 1
ATOM 720 C CA . ILE A 1 90 ? -5.791 8.580 -7.302 1.00 93.00 90 ILE A CA 1
ATOM 721 C C . ILE A 1 90 ? -5.327 7.809 -6.072 1.00 93.00 90 ILE A C 1
ATOM 723 O O . ILE A 1 90 ? -5.901 6.775 -5.737 1.00 93.00 90 ILE A O 1
ATOM 727 N N . ASP A 1 91 ? -4.307 8.301 -5.377 1.00 93.56 91 ASP A N 1
ATOM 728 C CA . ASP A 1 91 ? -3.922 7.719 -4.095 1.00 93.56 91 ASP A CA 1
ATOM 729 C C . ASP A 1 91 ? -5.020 7.940 -3.036 1.00 93.56 91 ASP A C 1
ATOM 731 O O . ASP A 1 91 ? -5.786 8.913 -3.081 1.00 93.56 91 ASP A O 1
ATOM 735 N N . LEU A 1 92 ? -5.093 7.040 -2.056 1.00 95.44 92 LEU A N 1
ATOM 736 C CA . LEU A 1 92 ? -6.094 7.073 -0.995 1.00 95.44 92 LEU A CA 1
ATOM 737 C C . LEU A 1 92 ? -5.983 8.354 -0.158 1.00 95.44 92 LEU A C 1
ATOM 739 O O . LEU A 1 92 ? -6.998 8.866 0.306 1.00 95.44 92 LEU A O 1
ATOM 743 N N . GLY A 1 93 ? -4.786 8.926 -0.005 1.00 92.94 93 GLY A N 1
ATOM 744 C CA . GLY A 1 93 ? -4.582 10.187 0.711 1.00 92.94 93 GLY A CA 1
ATOM 745 C C . GLY A 1 93 ? -5.279 11.361 0.021 1.00 92.94 93 GLY A C 1
ATOM 746 O O . GLY A 1 93 ? -5.946 12.174 0.671 1.00 92.94 93 GLY A O 1
ATOM 747 N N . THR A 1 94 ? -5.175 11.429 -1.304 1.00 92.12 94 THR A N 1
ATOM 748 C CA . THR A 1 94 ? -5.906 12.379 -2.145 1.00 92.12 94 THR A CA 1
ATOM 749 C C . THR A 1 94 ? -7.403 12.074 -2.136 1.00 92.12 94 THR A C 1
ATOM 751 O O . THR A 1 94 ? -8.208 13.002 -1.995 1.00 92.12 94 THR A O 1
ATOM 754 N N . ALA A 1 95 ? -7.806 10.802 -2.209 1.00 93.12 95 ALA A N 1
ATOM 755 C CA . ALA A 1 95 ? -9.213 10.402 -2.141 1.00 93.12 95 ALA A CA 1
ATOM 756 C C . ALA A 1 95 ? -9.868 10.827 -0.818 1.00 93.12 95 ALA A C 1
ATOM 758 O O . ALA A 1 95 ? -10.948 11.406 -0.835 1.00 93.12 95 ALA A O 1
ATOM 759 N N . MET A 1 96 ? -9.186 10.650 0.316 1.00 91.50 96 MET A N 1
ATOM 760 C CA . MET A 1 96 ? -9.662 11.066 1.642 1.00 91.50 96 MET A CA 1
ATOM 761 C C . MET A 1 96 ? -9.908 12.577 1.757 1.00 91.50 96 MET A C 1
ATOM 763 O O . MET A 1 96 ? -10.756 12.999 2.540 1.00 91.50 96 MET A O 1
ATOM 767 N N . LYS A 1 97 ? -9.172 13.400 0.997 1.00 89.25 97 LYS A N 1
ATOM 768 C CA . LYS A 1 97 ? -9.315 14.868 0.999 1.00 89.25 97 LYS A CA 1
ATOM 769 C C . LYS A 1 97 ? -10.336 15.375 -0.016 1.00 89.25 97 LYS A C 1
ATOM 771 O O . LYS A 1 97 ? -10.950 16.412 0.208 1.00 89.25 97 LYS A O 1
ATOM 776 N N . SER A 1 98 ? -10.453 14.698 -1.157 1.00 86.19 98 SER A N 1
ATOM 777 C CA . SER A 1 98 ? -11.210 15.184 -2.319 1.00 86.19 98 SER A CA 1
ATOM 778 C C . SER A 1 98 ? -12.558 14.492 -2.515 1.00 86.19 98 SER A C 1
ATOM 780 O O . SER A 1 98 ? -13.449 15.072 -3.134 1.00 86.19 98 SER A O 1
ATOM 782 N N . ARG A 1 99 ? -12.730 13.275 -1.986 1.00 79.88 99 ARG A N 1
ATOM 783 C CA . ARG A 1 99 ? -13.954 12.475 -2.088 1.00 79.88 99 ARG A CA 1
ATOM 784 C C . ARG A 1 99 ? -14.601 12.346 -0.709 1.00 79.88 99 ARG A C 1
ATOM 786 O O . ARG A 1 99 ? -13.933 12.094 0.291 1.00 79.88 99 ARG A O 1
ATOM 793 N N . GLN A 1 100 ? -15.928 12.444 -0.655 1.00 79.62 100 GLN A N 1
ATOM 794 C CA . GLN A 1 100 ? -16.681 12.065 0.540 1.00 79.62 100 GLN A CA 1
ATOM 795 C C . GLN A 1 100 ? -16.818 10.534 0.557 1.00 79.62 100 GLN A C 1
ATOM 797 O O . GLN A 1 100 ? -17.773 9.980 0.015 1.00 79.62 100 GLN A O 1
ATOM 802 N N . LEU A 1 101 ? -15.835 9.835 1.130 1.00 87.50 101 LEU A N 1
ATOM 803 C CA . LEU A 1 101 ? -15.886 8.376 1.259 1.00 87.50 101 LEU A CA 1
ATOM 804 C C . LEU A 1 101 ? -16.952 7.988 2.296 1.00 87.50 101 LEU A C 1
ATOM 806 O O . LEU A 1 101 ? -16.838 8.336 3.473 1.00 87.50 101 LEU A O 1
ATOM 810 N N . GLY A 1 102 ? -17.999 7.284 1.860 1.00 90.81 102 GLY A N 1
ATOM 811 C CA . GLY A 1 102 ? -19.029 6.742 2.750 1.00 90.81 102 GLY A CA 1
ATOM 812 C C . GLY A 1 102 ? -18.491 5.612 3.634 1.00 90.81 102 GLY A C 1
ATOM 813 O O . GLY A 1 102 ? -17.497 4.977 3.292 1.00 90.81 102 GLY A O 1
ATOM 814 N N . HIS A 1 103 ? -19.159 5.338 4.758 1.00 92.62 103 HIS A N 1
ATOM 815 C CA . HIS A 1 103 ? -18.712 4.338 5.737 1.00 92.62 103 HIS A CA 1
ATOM 816 C C . HIS A 1 103 ? -18.466 2.952 5.115 1.00 92.62 103 HIS A C 1
ATOM 818 O O . HIS A 1 103 ? -17.381 2.405 5.275 1.00 92.62 103 HIS A O 1
ATOM 824 N N . GLY A 1 104 ? -19.426 2.420 4.347 1.00 93.50 104 GLY A N 1
ATOM 825 C CA . GLY A 1 104 ? -19.277 1.110 3.695 1.00 93.50 104 GLY A CA 1
ATOM 826 C C . GLY A 1 104 ? -18.080 1.052 2.744 1.00 93.50 104 GLY A C 1
ATOM 827 O O . GLY A 1 104 ? -17.288 0.124 2.805 1.00 93.50 104 GLY A O 1
ATOM 828 N N . HIS A 1 105 ? -17.860 2.113 1.968 1.00 93.44 105 HIS A N 1
ATOM 829 C CA . HIS A 1 105 ? -16.725 2.187 1.052 1.00 93.44 105 HIS A CA 1
ATOM 830 C C . HIS A 1 105 ? -15.378 2.215 1.802 1.00 93.44 105 HIS A C 1
ATOM 832 O O . HIS A 1 105 ? -14.415 1.580 1.381 1.00 93.44 105 HIS A O 1
ATOM 838 N N . LYS A 1 106 ? -15.300 2.884 2.960 1.00 95.62 106 LYS A N 1
ATOM 839 C CA . LYS A 1 106 ? -14.102 2.811 3.815 1.00 95.62 106 LYS A CA 1
ATOM 840 C C . LYS A 1 106 ? -13.821 1.373 4.255 1.00 95.62 106 LYS A C 1
ATOM 842 O O . LYS A 1 106 ? -12.675 0.947 4.190 1.00 95.62 106 LYS A O 1
ATOM 847 N N . VAL A 1 107 ? -14.853 0.631 4.660 1.00 96.00 107 VAL A N 1
ATOM 848 C CA . VAL A 1 107 ? -14.727 -0.788 5.030 1.00 96.00 107 VAL A CA 1
ATOM 849 C C . VAL A 1 107 ? -14.256 -1.623 3.835 1.00 96.00 107 VAL A C 1
ATOM 851 O O . VAL A 1 107 ? -13.303 -2.385 3.975 1.00 96.00 107 VAL A O 1
ATOM 854 N N . ASP A 1 108 ? -14.842 -1.430 2.651 1.00 96.56 108 ASP A N 1
ATOM 855 C CA . ASP A 1 108 ? -14.463 -2.167 1.438 1.00 96.56 108 ASP A CA 1
ATOM 856 C C . ASP A 1 108 ? -12.987 -1.957 1.061 1.00 96.56 108 ASP A C 1
ATOM 858 O O . ASP A 1 108 ? -12.301 -2.907 0.677 1.00 96.56 108 ASP A O 1
ATOM 862 N N . ILE A 1 109 ? -12.473 -0.730 1.205 1.00 97.31 109 ILE A N 1
ATOM 863 C CA . ILE A 1 109 ? -11.051 -0.412 1.000 1.00 97.31 109 ILE A CA 1
ATOM 864 C C . ILE A 1 109 ? -10.176 -1.206 1.977 1.00 97.31 109 ILE A C 1
ATOM 866 O O . ILE A 1 109 ? -9.208 -1.840 1.558 1.00 97.31 109 ILE A O 1
ATOM 870 N N . ILE A 1 110 ? -10.522 -1.205 3.268 1.00 97.81 110 ILE A N 1
ATOM 871 C CA . ILE A 1 110 ? -9.763 -1.926 4.299 1.00 97.81 110 ILE A CA 1
ATOM 872 C C . ILE A 1 110 ? -9.760 -3.433 4.032 1.00 97.81 110 ILE A C 1
ATOM 874 O O . ILE A 1 110 ? -8.697 -4.047 4.063 1.00 97.81 110 ILE A O 1
ATOM 878 N N . VAL A 1 111 ? -1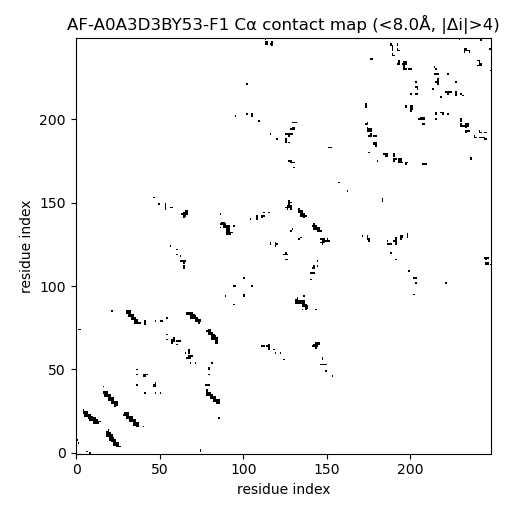0.903 -4.022 3.674 1.00 98.06 111 VAL A N 1
ATOM 879 C CA . VAL A 1 111 ? -10.991 -5.457 3.354 1.00 98.06 111 VAL A CA 1
ATOM 880 C C . VAL A 1 111 ? -10.094 -5.820 2.167 1.00 98.06 111 VAL A C 1
ATOM 882 O O . VAL A 1 111 ? -9.419 -6.850 2.190 1.00 98.06 111 VAL A O 1
ATOM 885 N N . GLN A 1 112 ? -10.054 -4.992 1.121 1.00 98.56 112 GLN A N 1
ATOM 886 C CA . GLN A 1 112 ? -9.167 -5.227 -0.022 1.00 98.56 112 GLN A CA 1
ATOM 887 C C . GLN A 1 112 ? -7.681 -5.141 0.367 1.00 98.56 112 GLN A C 1
ATOM 889 O O . GLN A 1 112 ? -6.878 -5.952 -0.104 1.00 98.56 112 GLN A O 1
ATOM 894 N N . ILE A 1 113 ? -7.316 -4.201 1.247 1.00 98.38 113 ILE A N 1
ATOM 895 C CA . ILE A 1 113 ? -5.950 -4.071 1.778 1.00 98.38 113 ILE A CA 1
ATOM 896 C C . ILE A 1 113 ? -5.569 -5.310 2.592 1.00 98.38 113 ILE A C 1
ATOM 898 O O . ILE A 1 113 ? -4.511 -5.892 2.358 1.00 98.38 113 ILE A O 1
ATOM 902 N N . LEU A 1 114 ? -6.436 -5.750 3.505 1.00 98.38 114 LEU A N 1
ATOM 903 C CA . LEU A 1 114 ? -6.198 -6.920 4.352 1.00 98.38 114 LEU A CA 1
ATOM 904 C C . LEU A 1 114 ? -6.035 -8.198 3.521 1.00 98.38 114 LEU A C 1
ATOM 906 O O . LEU A 1 114 ? -5.074 -8.936 3.719 1.00 98.38 114 LEU A O 1
ATOM 910 N N . LYS A 1 115 ? -6.879 -8.407 2.501 1.00 98.44 115 LYS A N 1
ATOM 911 C CA . LYS A 1 115 ? -6.736 -9.532 1.557 1.00 98.44 115 LYS A CA 1
ATOM 912 C C . LYS A 1 115 ? -5.398 -9.514 0.815 1.00 98.44 115 LYS A C 1
ATOM 914 O O . LYS A 1 115 ? -4.754 -10.554 0.678 1.00 98.44 115 LYS A O 1
ATOM 919 N N . ALA A 1 116 ? -4.963 -8.342 0.350 1.00 97.69 116 ALA A N 1
ATOM 920 C CA . ALA A 1 116 ? -3.662 -8.189 -0.295 1.00 97.69 116 ALA A CA 1
ATOM 921 C C . ALA A 1 116 ? -2.500 -8.498 0.662 1.00 97.69 116 ALA A C 1
ATOM 923 O O . ALA A 1 116 ? -1.561 -9.197 0.277 1.00 97.69 116 ALA A O 1
ATOM 924 N N . LEU A 1 117 ? -2.570 -8.010 1.903 1.00 97.19 117 LEU A N 1
ATOM 925 C CA . LEU A 1 117 ? -1.550 -8.258 2.920 1.00 97.19 117 LEU A CA 1
ATOM 926 C C . LEU A 1 117 ? -1.501 -9.726 3.334 1.00 97.19 117 LEU A C 1
ATOM 928 O O . LEU A 1 117 ? -0.414 -10.292 3.356 1.00 97.19 117 LEU A O 1
ATOM 932 N N . ALA A 1 118 ? -2.647 -10.374 3.551 1.00 97.88 118 ALA A N 1
ATOM 933 C CA . ALA A 1 118 ? -2.713 -11.804 3.846 1.00 97.88 118 ALA A CA 1
ATOM 934 C C . ALA A 1 118 ? -2.033 -12.628 2.739 1.00 97.88 118 ALA A C 1
ATOM 936 O O . ALA A 1 118 ? -1.194 -13.490 3.012 1.00 97.88 118 ALA A O 1
ATOM 937 N N . TYR A 1 119 ? -2.313 -12.299 1.471 1.00 97.06 119 TYR A N 1
ATOM 938 C CA . TYR A 1 119 ? -1.653 -12.927 0.328 1.00 97.06 119 TYR A CA 1
ATOM 939 C C . TYR A 1 119 ? -0.132 -12.690 0.321 1.00 97.06 119 TYR A C 1
ATOM 941 O O . TYR A 1 119 ? 0.641 -13.628 0.100 1.00 97.06 119 TYR A O 1
ATOM 949 N N . ALA A 1 120 ? 0.321 -11.456 0.554 1.00 94.62 120 ALA A N 1
ATOM 950 C CA . ALA A 1 120 ? 1.744 -11.126 0.574 1.00 94.62 120 ALA A CA 1
ATOM 951 C C . ALA A 1 120 ? 2.483 -11.818 1.733 1.00 94.62 120 ALA A C 1
ATOM 953 O O . ALA A 1 120 ? 3.522 -12.449 1.511 1.00 94.62 120 ALA A O 1
ATOM 954 N N . HIS A 1 121 ? 1.917 -11.780 2.942 1.00 94.75 121 HIS A N 1
ATOM 955 C CA . HIS A 1 121 ? 2.456 -12.429 4.139 1.00 94.75 121 HIS A CA 1
ATOM 956 C C . HIS A 1 121 ? 2.557 -13.943 3.950 1.00 94.75 121 HIS A C 1
ATOM 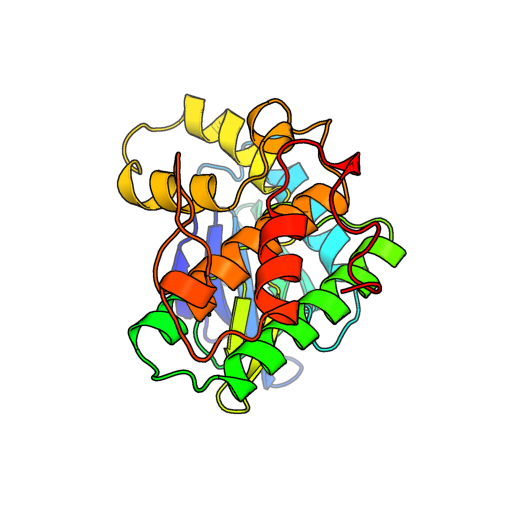958 O O . HIS A 1 121 ? 3.606 -14.519 4.236 1.00 94.75 121 HIS A O 1
ATOM 964 N N . GLY A 1 122 ? 1.542 -14.577 3.350 1.00 94.19 122 GLY A N 1
ATOM 965 C CA . GLY A 1 122 ? 1.581 -15.996 2.971 1.00 94.19 122 GLY A CA 1
ATOM 966 C C . GLY A 1 122 ? 2.689 -16.346 1.964 1.00 94.19 122 GLY A C 1
ATOM 967 O O . GLY A 1 122 ? 3.142 -17.488 1.902 1.00 94.19 122 GLY A O 1
ATOM 968 N N . ASN A 1 123 ? 3.190 -15.358 1.216 1.00 91.88 123 ASN A N 1
ATOM 969 C CA . ASN A 1 123 ? 4.342 -15.480 0.318 1.00 91.88 123 ASN A CA 1
ATOM 970 C C . ASN A 1 123 ? 5.670 -15.020 0.955 1.00 91.88 123 ASN A C 1
ATOM 972 O O . ASN A 1 123 ? 6.678 -14.889 0.253 1.00 91.88 123 ASN A O 1
ATOM 976 N N . ASN A 1 124 ? 5.704 -14.833 2.279 1.00 90.19 124 ASN A N 1
ATOM 977 C CA . ASN A 1 124 ? 6.845 -14.331 3.054 1.00 90.19 124 ASN A CA 1
ATOM 978 C C . ASN A 1 124 ? 7.308 -12.931 2.621 1.00 90.19 124 ASN A C 1
ATOM 980 O O . ASN A 1 124 ? 8.503 -12.619 2.648 1.00 90.19 124 ASN A O 1
ATOM 984 N N . VAL A 1 125 ? 6.366 -12.089 2.196 1.00 90.31 125 VAL A N 1
ATOM 985 C CA . VAL A 1 125 ? 6.614 -10.693 1.845 1.00 90.31 125 VAL A CA 1
ATOM 986 C C . VAL A 1 125 ? 5.880 -9.799 2.833 1.00 90.31 125 VAL A C 1
ATOM 988 O O . VAL A 1 125 ? 4.663 -9.859 2.923 1.00 90.31 125 VAL A O 1
ATOM 991 N N . ILE A 1 126 ? 6.626 -8.951 3.538 1.00 91.06 126 ILE A N 1
ATOM 992 C CA . ILE A 1 126 ? 6.090 -7.908 4.424 1.00 91.06 126 ILE A CA 1
ATOM 993 C C . ILE A 1 126 ? 6.159 -6.579 3.670 1.00 91.06 126 ILE A C 1
ATOM 995 O O . ILE A 1 126 ? 7.175 -6.313 3.021 1.00 91.06 126 ILE A O 1
ATOM 999 N N . HIS A 1 127 ? 5.109 -5.763 3.744 1.00 91.81 127 HIS A N 1
ATOM 1000 C CA . HIS A 1 127 ? 4.998 -4.519 2.987 1.00 91.81 127 HIS A CA 1
ATOM 1001 C C . HIS A 1 127 ? 5.857 -3.386 3.560 1.00 91.81 127 HIS A C 1
ATOM 1003 O O . HIS A 1 127 ? 6.537 -2.697 2.811 1.00 91.81 127 HIS A O 1
ATOM 1009 N N . ARG A 1 128 ? 5.866 -3.188 4.881 1.00 89.75 128 ARG A N 1
ATOM 1010 C CA . ARG A 1 128 ? 6.686 -2.217 5.638 1.00 89.75 128 ARG A CA 1
ATOM 1011 C C . ARG A 1 128 ? 6.385 -0.728 5.437 1.00 89.75 128 ARG A C 1
ATOM 1013 O O . ARG A 1 128 ? 6.893 0.086 6.198 1.00 89.75 128 ARG A O 1
ATOM 1020 N N . ASP A 1 129 ? 5.618 -0.335 4.425 1.00 88.62 129 ASP A N 1
ATOM 1021 C CA . ASP A 1 129 ? 5.268 1.081 4.185 1.00 88.62 129 ASP A CA 1
ATOM 1022 C C . ASP A 1 129 ? 3.782 1.260 3.837 1.00 88.62 129 ASP A C 1
ATOM 1024 O O . ASP A 1 129 ? 3.426 1.883 2.840 1.00 88.62 129 ASP A O 1
ATOM 1028 N N . ILE A 1 130 ? 2.887 0.637 4.610 1.00 93.75 130 ILE A N 1
ATOM 1029 C CA . ILE A 1 130 ? 1.444 0.817 4.403 1.00 93.75 130 ILE A CA 1
ATOM 1030 C C . ILE A 1 130 ? 1.039 2.228 4.835 1.00 93.75 130 ILE A C 1
ATOM 1032 O O . ILE A 1 130 ? 1.150 2.596 6.003 1.00 93.75 130 ILE A O 1
ATOM 1036 N N . LYS A 1 131 ? 0.547 3.015 3.876 1.00 92.62 131 LYS A N 1
ATOM 1037 C CA . LYS A 1 131 ? 0.040 4.379 4.067 1.00 92.62 131 LYS A CA 1
ATOM 1038 C C . LYS A 1 131 ? -0.867 4.778 2.894 1.00 92.62 131 LYS A C 1
ATOM 1040 O O . LYS A 1 131 ? -0.782 4.143 1.842 1.00 92.62 131 LYS A O 1
ATOM 1045 N N . PRO A 1 132 ? -1.696 5.832 3.027 1.00 94.44 132 PRO A N 1
ATOM 1046 C CA . PRO A 1 132 ? -2.630 6.227 1.976 1.00 94.44 132 PRO A CA 1
ATOM 1047 C C . PRO A 1 132 ? -1.967 6.505 0.620 1.00 94.44 132 PRO A C 1
ATOM 1049 O O . PRO A 1 132 ? -2.528 6.162 -0.413 1.00 94.44 132 PRO A O 1
ATOM 1052 N N . ASP A 1 133 ? -0.766 7.085 0.619 1.00 90.25 133 ASP A N 1
ATOM 1053 C CA . ASP A 1 133 ? -0.023 7.435 -0.598 1.00 90.25 133 ASP A CA 1
ATOM 1054 C C . ASP A 1 133 ? 0.385 6.202 -1.433 1.00 90.25 133 ASP A C 1
ATOM 1056 O O . ASP A 1 133 ? 0.538 6.304 -2.647 1.00 90.25 133 ASP A O 1
ATOM 1060 N N . ASN A 1 134 ? 0.514 5.030 -0.798 1.00 92.81 134 ASN A N 1
ATOM 1061 C CA . ASN A 1 134 ? 0.885 3.767 -1.450 1.00 92.81 134 ASN A CA 1
ATOM 1062 C C . ASN A 1 134 ? -0.339 2.910 -1.820 1.00 92.81 134 ASN A C 1
ATOM 1064 O O . ASN A 1 134 ? -0.203 1.737 -2.161 1.00 92.81 134 ASN A O 1
ATOM 1068 N N . ILE A 1 135 ? -1.550 3.461 -1.737 1.00 96.06 135 ILE A N 1
ATOM 1069 C CA . ILE A 1 135 ? -2.787 2.755 -2.074 1.00 96.06 135 ILE A CA 1
ATOM 1070 C C . ILE A 1 135 ? -3.487 3.556 -3.162 1.00 96.06 135 ILE A C 1
ATOM 1072 O O . ILE A 1 135 ? -4.046 4.613 -2.884 1.00 96.06 135 ILE A O 1
ATOM 1076 N N . LEU A 1 136 ? -3.476 3.064 -4.400 1.00 96.12 136 LEU A N 1
ATOM 1077 C CA . LEU A 1 136 ? -4.306 3.641 -5.457 1.00 96.12 136 LEU A CA 1
ATOM 1078 C C . LEU A 1 136 ? -5.744 3.181 -5.296 1.00 96.12 136 LEU A C 1
ATOM 1080 O O . LEU A 1 136 ? -5.981 2.025 -4.958 1.00 96.12 136 LEU A O 1
ATOM 1084 N N . VAL A 1 137 ? -6.675 4.078 -5.594 1.00 96.00 137 VAL A N 1
ATOM 1085 C CA . VAL A 1 137 ? -8.111 3.823 -5.669 1.00 96.00 137 VAL A CA 1
ATOM 1086 C C . VAL A 1 137 ? -8.586 4.264 -7.050 1.00 96.00 137 VAL A C 1
ATOM 1088 O O . VAL A 1 137 ? -8.409 5.430 -7.423 1.00 96.00 137 VAL A O 1
ATOM 1091 N N . ASP A 1 138 ? -9.155 3.333 -7.811 1.00 94.06 138 ASP A N 1
ATOM 1092 C CA . ASP A 1 138 ? -9.751 3.631 -9.114 1.00 94.06 138 ASP A CA 1
ATOM 1093 C C . ASP A 1 138 ? -11.173 4.221 -8.973 1.00 94.06 138 ASP A C 1
ATOM 1095 O O . ASP A 1 138 ? -11.655 4.5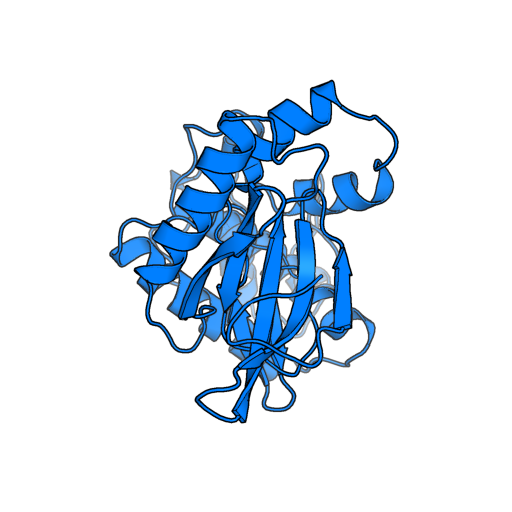25 -7.873 1.00 94.06 138 ASP A O 1
ATOM 1099 N N . ASP A 1 139 ? -11.838 4.472 -10.099 1.00 90.00 139 ASP A N 1
ATOM 1100 C CA . ASP A 1 139 ? -13.203 5.015 -10.108 1.00 90.00 139 ASP A CA 1
ATOM 1101 C C . ASP A 1 139 ? -14.280 3.963 -9.790 1.00 90.00 139 ASP A C 1
ATOM 1103 O O . ASP A 1 139 ? -15.392 4.326 -9.402 1.00 90.00 139 ASP A O 1
ATOM 1107 N N . ASP A 1 140 ? -13.930 2.677 -9.873 1.00 90.56 140 ASP A N 1
ATOM 1108 C CA . ASP A 1 140 ? -14.775 1.536 -9.510 1.00 90.56 140 ASP A CA 1
ATOM 1109 C C . ASP A 1 140 ? -14.568 1.096 -8.045 1.00 90.56 140 ASP A C 1
ATOM 1111 O O . ASP A 1 140 ? -15.152 0.104 -7.604 1.00 90.56 140 ASP A O 1
ATOM 1115 N N . ASN A 1 141 ? -13.787 1.859 -7.269 1.00 89.75 141 ASN A N 1
ATOM 1116 C CA . ASN A 1 141 ? -13.447 1.619 -5.863 1.00 89.75 141 ASN A CA 1
ATOM 1117 C C . ASN A 1 141 ? -12.581 0.374 -5.606 1.00 89.75 141 ASN A C 1
ATOM 1119 O O . ASN A 1 141 ? -12.490 -0.108 -4.468 1.00 89.75 141 ASN A O 1
ATOM 1123 N N . ASN A 1 142 ? -11.907 -0.141 -6.633 1.00 95.88 142 ASN A N 1
ATOM 1124 C CA . ASN A 1 142 ? -10.877 -1.148 -6.433 1.00 95.88 142 ASN A CA 1
ATOM 1125 C C . ASN A 1 142 ? -9.583 -0.474 -5.994 1.00 95.88 142 ASN A C 1
ATOM 1127 O O . ASN A 1 142 ? -9.229 0.610 -6.469 1.00 95.88 142 ASN A O 1
ATOM 1131 N N . ILE A 1 143 ? -8.854 -1.149 -5.107 1.00 97.69 143 ILE A N 1
ATOM 1132 C CA . ILE A 1 143 ? -7.551 -0.667 -4.657 1.00 97.69 143 ILE A CA 1
ATOM 1133 C C . ILE A 1 143 ? -6.403 -1.460 -5.254 1.00 97.69 143 ILE A C 1
ATOM 1135 O O . ILE A 1 143 ? -6.511 -2.667 -5.491 1.00 97.69 143 ILE A O 1
ATOM 1139 N N . LYS A 1 144 ? -5.270 -0.784 -5.427 1.00 97.38 144 LYS A N 1
ATOM 1140 C CA . LYS A 1 144 ? -3.983 -1.386 -5.774 1.00 97.38 144 LYS A CA 1
ATOM 1141 C C . LYS A 1 144 ? -2.926 -0.889 -4.803 1.00 97.38 144 LYS A C 1
ATOM 1143 O O . LYS A 1 144 ? -2.631 0.304 -4.763 1.00 97.38 144 LYS A O 1
ATOM 1148 N N . ILE A 1 145 ? -2.358 -1.810 -4.032 1.00 95.88 145 ILE A N 1
ATOM 1149 C CA . ILE A 1 145 ? -1.204 -1.531 -3.183 1.00 95.88 145 ILE A CA 1
ATOM 1150 C C . ILE A 1 145 ? 0.031 -1.386 -4.073 1.00 95.88 145 ILE A C 1
ATOM 1152 O O . ILE A 1 145 ? 0.339 -2.267 -4.885 1.00 95.88 145 ILE A O 1
ATOM 1156 N N . LEU A 1 146 ? 0.707 -0.256 -3.912 1.00 90.19 146 LEU A N 1
ATOM 1157 C CA . LEU A 1 146 ? 1.976 0.101 -4.526 1.00 90.19 146 LEU A CA 1
ATOM 1158 C C . LEU A 1 146 ? 3.124 -0.114 -3.535 1.00 90.19 146 LEU A C 1
ATOM 1160 O O . LEU A 1 146 ? 2.892 -0.170 -2.338 1.00 90.19 146 LEU A O 1
ATOM 1164 N N . ASP A 1 147 ? 4.359 -0.126 -4.042 1.00 79.12 147 ASP A N 1
ATOM 1165 C CA . ASP A 1 147 ? 5.563 0.121 -3.233 1.00 79.12 147 ASP A CA 1
ATOM 1166 C C . ASP A 1 147 ? 5.725 -0.816 -2.026 1.00 79.12 147 ASP A C 1
ATOM 1168 O O . ASP A 1 147 ? 5.735 -0.378 -0.875 1.00 79.12 147 ASP A O 1
ATOM 1172 N N . PHE A 1 148 ? 5.926 -2.117 -2.291 1.00 74.38 148 PHE A N 1
ATOM 1173 C CA . PHE A 1 148 ? 6.327 -3.075 -1.256 1.00 74.38 148 PHE A CA 1
ATOM 1174 C C . PHE A 1 148 ? 7.701 -2.683 -0.712 1.00 74.38 148 PHE A C 1
ATOM 1176 O O . PHE A 1 148 ? 8.758 -2.986 -1.273 1.00 74.38 148 PHE A O 1
ATOM 1183 N N . GLY A 1 149 ? 7.631 -1.942 0.386 1.00 62.94 149 GLY A N 1
ATOM 1184 C CA . GLY A 1 149 ? 8.672 -1.141 0.975 1.00 62.94 149 GLY A CA 1
ATOM 1185 C C . GLY A 1 149 ? 9.923 -1.936 1.297 1.00 62.94 149 GLY A C 1
ATOM 1186 O O . GLY A 1 149 ? 10.054 -2.578 2.335 1.00 62.94 149 GLY A O 1
ATOM 1187 N N . ILE A 1 150 ? 10.942 -1.713 0.476 1.00 52.84 150 ILE A N 1
ATOM 1188 C CA . ILE A 1 150 ? 12.333 -1.650 0.944 1.00 52.84 150 ILE A CA 1
ATOM 1189 C C . ILE A 1 150 ? 12.605 -0.246 1.553 1.00 52.84 150 ILE A C 1
ATOM 1191 O O . ILE A 1 150 ? 13.714 0.031 2.008 1.00 52.84 150 ILE A O 1
ATOM 1195 N N . ALA A 1 151 ? 11.559 0.605 1.630 1.00 48.34 151 ALA A N 1
ATOM 1196 C CA . ALA A 1 151 ? 11.443 1.958 2.205 1.00 48.34 151 ALA A CA 1
ATOM 1197 C C . ALA A 1 151 ? 12.412 2.249 3.365 1.00 48.34 151 ALA A C 1
ATOM 1199 O O . ALA A 1 151 ? 13.082 3.278 3.394 1.00 48.34 151 ALA A O 1
ATOM 1200 N N . GLN A 1 152 ? 12.554 1.313 4.296 1.00 48.28 152 GLN A N 1
ATOM 1201 C CA . GLN A 1 152 ? 13.328 1.530 5.509 1.00 48.28 152 GLN A CA 1
ATOM 1202 C C . GLN A 1 152 ? 14.847 1.613 5.299 1.00 48.28 152 GLN A C 1
ATOM 1204 O O . GLN A 1 152 ? 15.533 2.325 6.026 1.00 48.28 152 GLN A O 1
ATOM 1209 N N . PHE A 1 153 ? 15.385 0.976 4.257 1.00 44.91 153 PHE A N 1
ATOM 1210 C CA . PHE A 1 153 ? 16.797 1.146 3.904 1.00 44.91 153 PHE A CA 1
ATOM 1211 C C . PHE A 1 153 ? 17.068 2.487 3.201 1.00 44.91 153 PHE A C 1
ATOM 1213 O O . PHE A 1 153 ? 18.202 2.971 3.169 1.00 44.91 153 PHE A O 1
ATOM 1220 N N . TYR A 1 154 ? 16.029 3.111 2.645 1.00 47.22 154 TYR A N 1
ATOM 1221 C CA . TYR A 1 154 ? 16.127 4.410 1.986 1.00 47.22 154 TYR A CA 1
ATOM 1222 C C . TYR A 1 154 ? 16.197 5.577 2.991 1.00 47.22 154 TYR A C 1
ATOM 1224 O O . TYR A 1 154 ? 16.724 6.644 2.662 1.00 47.22 154 TYR A O 1
ATOM 1232 N N . GLU A 1 155 ? 15.766 5.376 4.243 1.00 48.38 155 GLU A N 1
ATOM 1233 C CA . GLU A 1 155 ? 15.876 6.379 5.313 1.00 48.38 155 GLU A CA 1
ATOM 1234 C C . GLU A 1 155 ? 17.314 6.583 5.822 1.00 48.38 155 GLU A C 1
ATOM 1236 O O . GLU A 1 155 ? 17.690 7.715 6.141 1.00 48.38 155 GLU A O 1
ATOM 1241 N N . GLU A 1 156 ? 18.157 5.542 5.832 1.00 43.16 156 GLU A N 1
ATOM 1242 C CA . GLU A 1 156 ? 19.583 5.666 6.193 1.00 43.16 156 GLU A CA 1
ATOM 1243 C C . GLU A 1 156 ? 20.353 6.570 5.215 1.00 43.16 156 GLU A C 1
ATOM 1245 O O . GLU A 1 156 ? 21.201 7.360 5.626 1.00 43.16 156 GLU A O 1
ATOM 1250 N N . MET A 1 157 ? 20.001 6.531 3.927 1.00 41.22 157 MET A N 1
ATOM 1251 C CA . MET A 1 157 ? 20.567 7.407 2.893 1.00 41.22 157 MET A CA 1
ATOM 1252 C C . MET A 1 157 ? 20.020 8.838 2.966 1.00 41.22 157 MET A C 1
ATOM 1254 O O . MET A 1 157 ? 20.769 9.797 2.778 1.00 41.22 157 MET A O 1
ATOM 1258 N N . ARG A 1 158 ? 18.735 9.019 3.305 1.00 43.81 158 ARG A N 1
ATOM 1259 C CA . ARG A 1 158 ? 18.131 10.354 3.487 1.00 43.81 158 ARG A CA 1
ATOM 1260 C C . ARG A 1 158 ? 18.665 11.108 4.706 1.00 43.81 158 ARG A C 1
ATOM 1262 O O . ARG A 1 158 ? 18.712 12.335 4.666 1.00 43.81 158 ARG A O 1
ATOM 1269 N N . LYS A 1 159 ? 19.134 10.411 5.749 1.00 44.66 159 LYS A N 1
ATOM 1270 C CA . LYS A 1 159 ? 19.913 11.039 6.837 1.00 44.66 159 LYS A CA 1
ATOM 1271 C C . LYS A 1 159 ? 21.242 11.626 6.337 1.00 44.66 159 LYS A C 1
ATOM 1273 O O . LYS A 1 159 ? 21.745 12.563 6.956 1.00 44.66 159 LYS A O 1
ATOM 1278 N N . THR A 1 160 ? 21.771 11.108 5.228 1.00 42.16 160 THR A N 1
ATOM 1279 C CA . THR A 1 160 ? 23.081 11.467 4.669 1.00 42.16 160 THR A CA 1
ATOM 1280 C C . THR A 1 160 ? 23.000 12.514 3.549 1.00 42.16 160 THR A C 1
ATOM 1282 O O . THR A 1 160 ? 23.924 13.315 3.440 1.00 42.16 160 THR A O 1
ATOM 1285 N N . TYR A 1 161 ? 21.919 12.557 2.751 1.00 40.31 161 TYR A N 1
ATOM 1286 C CA . TYR A 1 161 ? 21.916 13.324 1.492 1.00 40.31 161 TYR A CA 1
ATOM 1287 C C . TYR A 1 161 ? 21.173 14.667 1.440 1.00 40.31 161 TYR A C 1
ATOM 1289 O O . TYR A 1 161 ? 21.658 15.517 0.706 1.00 40.31 161 TYR A O 1
ATOM 1297 N N . ASP A 1 162 ? 20.089 14.944 2.185 1.00 40.56 162 ASP A N 1
ATOM 1298 C CA . ASP A 1 162 ? 19.637 16.343 2.347 1.00 40.56 162 ASP A CA 1
ATOM 1299 C C . ASP A 1 162 ? 18.489 16.553 3.352 1.00 40.56 162 ASP A C 1
ATOM 1301 O O . ASP A 1 162 ? 17.537 15.776 3.436 1.00 40.56 162 ASP A O 1
ATOM 1305 N N . ARG A 1 163 ? 18.549 17.676 4.081 1.00 39.50 163 ARG A N 1
ATOM 1306 C CA . ARG A 1 163 ? 17.591 18.112 5.125 1.00 39.50 163 ARG A CA 1
ATOM 1307 C C . ARG A 1 163 ? 16.411 18.941 4.583 1.00 39.50 163 ARG A C 1
ATOM 1309 O O . ARG A 1 163 ? 15.731 19.621 5.350 1.00 39.50 163 ARG A O 1
ATOM 1316 N N . THR A 1 164 ? 16.146 18.914 3.281 1.00 38.50 164 THR A N 1
ATOM 1317 C CA . THR A 1 164 ? 15.204 19.833 2.608 1.00 38.50 164 THR A CA 1
ATOM 1318 C C . THR A 1 164 ? 13.788 19.277 2.395 1.00 38.50 164 THR A C 1
ATOM 1320 O O . THR A 1 164 ? 12.891 20.034 2.039 1.00 38.50 164 THR A O 1
ATOM 1323 N N . CYS A 1 165 ? 13.525 18.002 2.709 1.00 39.62 165 CYS A N 1
ATOM 1324 C CA . CYS A 1 165 ? 12.198 17.367 2.567 1.00 39.62 165 CYS A CA 1
ATOM 1325 C C . CYS A 1 165 ? 11.409 17.228 3.889 1.00 39.62 165 CYS A C 1
ATOM 1327 O O . CYS A 1 165 ? 10.599 16.315 4.035 1.00 39.62 165 CYS A O 1
ATOM 1329 N N . ALA A 1 166 ? 11.624 18.109 4.871 1.00 36.31 166 ALA A N 1
ATOM 1330 C CA . ALA A 1 166 ? 11.063 17.963 6.222 1.00 36.31 166 ALA A CA 1
ATOM 1331 C C . ALA A 1 166 ? 9.520 17.823 6.275 1.00 36.31 166 ALA A C 1
ATOM 1333 O O . ALA A 1 166 ? 9.008 17.150 7.163 1.00 36.31 166 ALA A O 1
ATOM 1334 N N . GLY A 1 167 ? 8.776 18.401 5.320 1.00 35.75 167 GLY A N 1
ATOM 1335 C CA . GLY A 1 167 ? 7.304 18.382 5.309 1.00 35.75 167 GLY A CA 1
ATOM 1336 C C . GLY A 1 167 ? 6.656 17.071 4.836 1.00 35.75 167 GLY A C 1
ATOM 1337 O O . GLY A 1 167 ? 5.676 16.636 5.431 1.00 35.75 167 GLY A O 1
ATOM 1338 N N . MET A 1 168 ? 7.202 16.413 3.805 1.00 35.41 168 MET A N 1
ATOM 1339 C CA . MET A 1 168 ? 6.711 15.103 3.326 1.00 35.41 168 MET A CA 1
ATOM 1340 C C . MET A 1 168 ? 7.220 13.947 4.199 1.00 35.41 168 MET A C 1
ATOM 1342 O O . MET A 1 168 ? 6.517 12.962 4.417 1.00 35.41 168 MET A O 1
ATOM 1346 N N . VAL A 1 169 ? 8.427 14.096 4.753 1.00 41.19 169 VAL A N 1
ATOM 1347 C CA . VAL A 1 169 ? 9.062 13.117 5.648 1.00 41.19 169 VAL A CA 1
ATOM 1348 C C . VAL A 1 169 ? 8.275 12.960 6.954 1.00 41.19 169 VAL A C 1
ATOM 1350 O O . VAL A 1 169 ? 8.114 11.848 7.444 1.00 41.19 169 VAL A O 1
ATOM 1353 N N . MET A 1 170 ? 7.695 14.044 7.474 1.00 41.75 170 MET A N 1
ATOM 1354 C CA . MET A 1 170 ? 6.900 14.009 8.706 1.00 41.75 170 MET A CA 1
ATOM 1355 C C . MET A 1 170 ? 5.607 13.181 8.575 1.00 41.75 170 MET A C 1
ATOM 1357 O O . MET A 1 170 ? 5.102 12.692 9.579 1.00 41.75 170 MET A O 1
ATOM 1361 N N . GLY A 1 171 ? 5.076 13.008 7.357 1.00 51.25 171 GLY A N 1
ATOM 1362 C CA . GLY A 1 171 ? 3.840 12.261 7.091 1.00 51.25 171 GLY A CA 1
ATOM 1363 C C . GLY A 1 171 ? 4.009 10.738 7.110 1.00 51.25 171 GLY A C 1
ATOM 1364 O O . GLY A 1 171 ? 3.142 10.042 7.634 1.00 51.25 171 GLY A O 1
ATOM 1365 N N . THR A 1 172 ? 5.137 10.230 6.595 1.00 60.03 172 THR A N 1
ATOM 1366 C CA . THR A 1 172 ? 5.410 8.780 6.480 1.00 60.03 172 THR A CA 1
ATOM 1367 C C . THR A 1 172 ? 5.669 8.131 7.847 1.00 60.03 172 THR A C 1
ATOM 1369 O O . THR A 1 172 ? 5.148 7.052 8.118 1.00 60.03 172 THR A O 1
ATOM 1372 N N . PHE A 1 173 ? 6.357 8.819 8.770 1.00 72.88 173 PHE A N 1
ATOM 1373 C CA . PHE A 1 173 ? 6.621 8.303 10.126 1.00 72.88 173 PHE A CA 1
ATOM 1374 C C . PHE A 1 173 ? 5.364 8.014 10.955 1.00 72.88 173 PHE A C 1
ATOM 1376 O O . PHE A 1 173 ? 5.428 7.246 11.918 1.00 72.88 173 PHE A O 1
ATOM 1383 N N . ASN A 1 174 ? 4.228 8.624 10.612 1.00 86.81 174 ASN A N 1
ATOM 1384 C CA . ASN A 1 174 ? 3.008 8.474 11.402 1.00 86.81 174 ASN A CA 1
ATOM 1385 C C . ASN A 1 174 ? 2.395 7.077 11.271 1.00 86.81 174 ASN A C 1
ATOM 1387 O O . ASN A 1 174 ? 1.753 6.628 12.213 1.00 86.81 174 ASN A O 1
ATOM 1391 N N . TYR A 1 175 ? 2.632 6.381 10.154 1.00 92.56 175 TYR A N 1
ATOM 1392 C CA . TYR A 1 175 ? 2.117 5.026 9.912 1.00 92.56 175 TYR A CA 1
ATOM 1393 C C . TYR A 1 175 ? 3.091 3.926 10.337 1.00 92.56 175 TYR A C 1
ATOM 1395 O O . TYR A 1 175 ? 2.713 2.762 10.405 1.00 92.56 175 TYR A O 1
ATOM 1403 N N . MET A 1 176 ? 4.338 4.285 10.641 1.00 90.75 176 MET A N 1
ATOM 1404 C CA . MET A 1 176 ? 5.377 3.339 11.025 1.00 90.75 176 MET A CA 1
ATOM 1405 C C . MET A 1 176 ? 5.127 2.789 12.435 1.00 90.75 176 MET A C 1
ATOM 1407 O O . MET A 1 176 ? 4.859 3.562 13.367 1.00 90.75 176 MET A O 1
ATOM 1411 N N . SER A 1 177 ? 5.254 1.470 12.592 1.00 92.88 177 SER A N 1
ATOM 1412 C CA . SER A 1 177 ? 5.106 0.811 13.890 1.00 92.88 177 SER A CA 1
ATOM 1413 C C . SER A 1 177 ? 6.236 1.171 14.866 1.00 92.88 177 SER A C 1
ATOM 1415 O O . SER A 1 177 ? 7.309 1.611 14.434 1.00 92.88 177 SER A O 1
ATOM 1417 N N . PRO A 1 178 ? 6.021 1.030 16.187 1.00 92.06 178 PRO A N 1
ATOM 1418 C CA . PRO A 1 178 ? 7.039 1.316 17.198 1.00 92.06 178 PRO A CA 1
ATOM 1419 C C . PRO A 1 178 ? 8.334 0.532 16.968 1.00 92.06 178 PRO A C 1
ATOM 1421 O O . PRO A 1 178 ? 9.407 1.125 16.878 1.00 92.06 178 PRO A O 1
ATOM 1424 N N . GLU A 1 179 ? 8.238 -0.781 16.757 1.00 90.81 179 GLU A N 1
ATOM 1425 C CA . GLU A 1 179 ? 9.397 -1.646 16.527 1.00 90.81 179 GLU A CA 1
ATOM 1426 C C . GLU A 1 179 ? 10.120 -1.322 15.214 1.00 90.81 179 GLU A C 1
ATOM 1428 O O . GLU A 1 179 ? 11.345 -1.424 15.135 1.00 90.81 179 GLU A O 1
ATOM 1433 N N . GLN A 1 180 ? 9.382 -0.856 14.202 1.00 87.81 180 GLN A N 1
ATOM 1434 C CA . GLN A 1 180 ? 9.958 -0.393 12.947 1.00 87.81 180 GLN A CA 1
ATOM 1435 C C . GLN A 1 180 ? 10.725 0.929 13.144 1.00 87.81 180 GLN A C 1
ATOM 1437 O O . GLN A 1 180 ? 11.793 1.113 12.564 1.00 87.81 180 GLN A O 1
ATOM 1442 N N . LYS A 1 181 ? 10.254 1.836 14.009 1.00 85.81 181 LYS A N 1
ATOM 1443 C CA . LYS A 1 181 ? 10.997 3.066 14.356 1.00 85.81 181 LYS A CA 1
ATOM 1444 C C . LYS A 1 181 ? 12.298 2.770 15.103 1.00 85.81 181 LYS A C 1
ATOM 1446 O O . LYS A 1 181 ? 13.252 3.537 14.975 1.00 85.81 181 LYS A O 1
ATOM 1451 N N . GLU A 1 182 ? 12.336 1.684 15.872 1.00 84.50 182 GLU A N 1
ATOM 1452 C CA . GLU A 1 182 ? 13.538 1.238 16.579 1.00 84.50 182 GLU A CA 1
ATOM 1453 C C . GLU A 1 182 ? 14.554 0.575 15.643 1.00 84.50 182 GLU A C 1
ATOM 1455 O O . GLU A 1 182 ? 15.734 0.930 15.672 1.00 84.50 182 GLU A O 1
ATOM 1460 N N . SER A 1 183 ? 14.118 -0.383 14.815 1.00 80.56 183 SER A N 1
ATOM 1461 C CA . SER A 1 183 ? 14.998 -1.105 13.892 1.00 80.56 183 SER A CA 1
ATOM 1462 C C . SER A 1 183 ? 14.256 -1.705 12.698 1.00 80.56 183 SER A C 1
ATOM 1464 O O . SER A 1 183 ? 13.192 -2.309 12.823 1.00 80.56 183 SER A O 1
ATOM 1466 N N . ALA A 1 184 ? 14.895 -1.647 11.528 1.00 72.69 184 ALA A N 1
ATOM 1467 C CA . ALA A 1 184 ? 14.409 -2.292 10.308 1.00 72.69 184 ALA A CA 1
ATOM 1468 C C . ALA A 1 184 ? 14.454 -3.825 10.329 1.00 72.69 184 ALA A C 1
ATOM 1470 O O . ALA A 1 184 ? 13.829 -4.483 9.489 1.00 72.69 184 ALA A O 1
ATOM 1471 N N . GLU A 1 185 ? 15.196 -4.399 11.273 1.00 76.56 185 GLU A N 1
ATOM 1472 C CA . GLU A 1 185 ? 15.336 -5.846 11.429 1.00 76.56 185 GLU A CA 1
ATOM 1473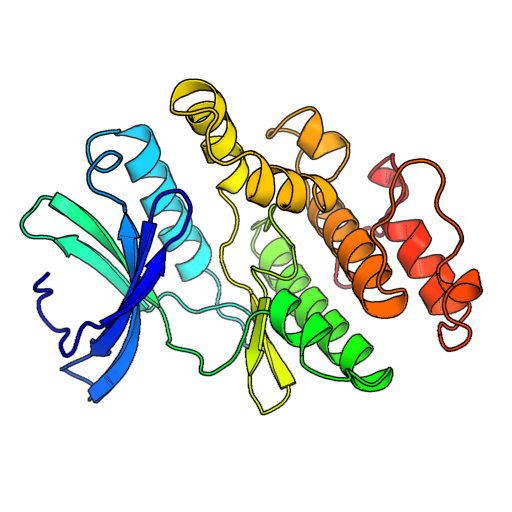 C C . GLU A 1 185 ? 14.175 -6.466 12.216 1.00 76.56 185 GLU A C 1
ATOM 1475 O O . GLU A 1 185 ? 13.901 -7.652 12.054 1.00 76.56 185 GLU A O 1
ATOM 1480 N N . ASN A 1 186 ? 13.449 -5.664 13.003 1.00 81.81 186 ASN A N 1
ATOM 1481 C CA . ASN A 1 186 ? 12.374 -6.130 13.885 1.00 81.81 186 ASN A CA 1
ATOM 1482 C C . ASN A 1 186 ? 10.997 -6.187 13.200 1.00 81.81 186 ASN A C 1
ATOM 1484 O O . ASN A 1 186 ? 9.996 -6.505 13.837 1.00 81.81 186 ASN A O 1
ATOM 1488 N N . VAL A 1 187 ? 10.932 -5.852 11.910 1.00 86.88 187 VAL A N 1
ATOM 1489 C CA . VAL A 1 187 ? 9.674 -5.714 11.171 1.00 86.88 187 VAL A CA 1
ATOM 1490 C C . VAL A 1 187 ? 9.075 -7.080 10.845 1.00 86.88 187 VAL A C 1
ATOM 1492 O O . VAL A 1 187 ? 9.734 -7.938 10.252 1.00 86.88 187 VAL A O 1
ATOM 1495 N N . THR A 1 188 ? 7.800 -7.249 11.183 1.00 91.69 188 THR A N 1
ATOM 1496 C CA . THR A 1 188 ? 7.024 -8.488 11.017 1.00 91.69 188 THR A CA 1
ATOM 1497 C C . THR A 1 188 ? 5.693 -8.210 10.314 1.00 91.69 188 THR A C 1
ATOM 1499 O O . THR A 1 188 ? 5.386 -7.065 9.982 1.00 91.69 188 THR A O 1
ATOM 1502 N N . ALA A 1 189 ? 4.879 -9.244 10.083 1.00 94.31 189 ALA A N 1
ATOM 1503 C CA . ALA A 1 189 ? 3.514 -9.067 9.586 1.00 94.31 189 ALA A CA 1
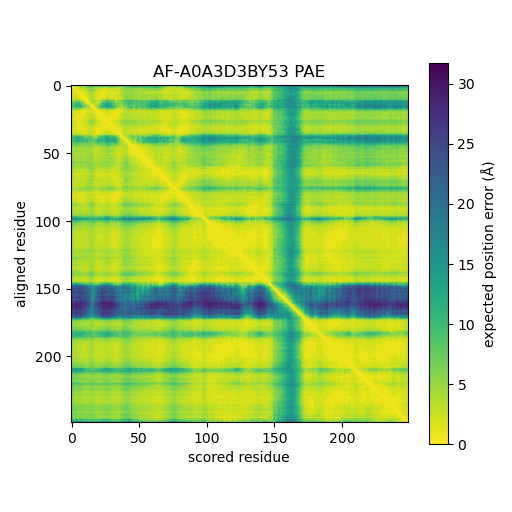ATOM 1504 C C . ALA A 1 189 ? 2.689 -8.150 10.512 1.00 94.31 189 ALA A C 1
ATOM 1506 O O . ALA A 1 189 ? 1.957 -7.288 10.031 1.00 94.31 189 ALA A O 1
ATOM 1507 N N . GLN A 1 190 ? 2.886 -8.249 11.831 1.00 96.56 190 GLN A N 1
ATOM 1508 C CA . GLN A 1 190 ? 2.237 -7.398 12.830 1.00 96.56 190 GLN A CA 1
ATOM 1509 C C . GLN A 1 190 ? 2.641 -5.918 12.728 1.00 96.56 190 GLN A C 1
ATOM 1511 O O . GLN A 1 190 ? 1.909 -5.047 13.205 1.00 96.56 190 GLN A O 1
ATOM 1516 N N . SER A 1 191 ? 3.780 -5.603 12.106 1.00 95.19 191 SER A N 1
ATOM 1517 C CA . SER A 1 191 ? 4.161 -4.219 11.800 1.00 95.19 191 SER A CA 1
ATOM 1518 C C . SER A 1 191 ? 3.264 -3.628 10.710 1.00 95.19 191 SER A C 1
ATOM 1520 O O . SER A 1 191 ? 2.782 -2.508 10.868 1.00 95.19 191 SER A O 1
ATOM 1522 N N . ASP A 1 192 ? 2.949 -4.402 9.662 1.00 95.69 192 ASP A N 1
ATOM 1523 C CA . ASP A 1 192 ? 1.976 -3.983 8.644 1.00 95.69 192 ASP A CA 1
ATOM 1524 C C . ASP A 1 192 ? 0.584 -3.798 9.262 1.00 95.69 192 ASP A C 1
ATOM 1526 O O . ASP A 1 192 ? -0.110 -2.839 8.929 1.00 95.69 192 ASP A O 1
ATOM 1530 N N . LEU A 1 193 ? 0.185 -4.670 10.197 1.00 97.94 193 LEU A N 1
ATOM 1531 C CA . LEU A 1 193 ? -1.110 -4.556 10.878 1.00 97.94 193 LEU A CA 1
ATOM 1532 C C . LEU A 1 193 ? -1.212 -3.294 11.734 1.00 97.94 193 LEU A C 1
ATOM 1534 O O . LEU A 1 193 ? -2.260 -2.652 11.749 1.00 97.94 193 LEU A O 1
ATOM 1538 N N . TYR A 1 194 ? -0.121 -2.879 12.382 1.00 97.62 194 TYR A N 1
ATOM 1539 C CA . TYR A 1 194 ? -0.080 -1.585 13.058 1.00 97.62 194 TYR A CA 1
ATOM 1540 C C . TYR A 1 194 ? -0.302 -0.436 12.070 1.00 97.62 194 TYR A C 1
ATOM 1542 O O . TYR A 1 194 ? -1.134 0.440 12.311 1.00 97.62 194 TYR A O 1
ATOM 1550 N N . SER A 1 195 ? 0.391 -0.448 10.927 1.00 96.69 195 SER A N 1
ATOM 1551 C CA . SER A 1 195 ? 0.213 0.568 9.885 1.00 96.69 195 SER A CA 1
ATOM 1552 C C . SER A 1 195 ? -1.216 0.592 9.331 1.00 96.69 195 SER A C 1
ATOM 1554 O O . SER A 1 195 ? -1.767 1.673 9.107 1.00 96.69 195 SER A O 1
ATOM 1556 N N . VAL A 1 196 ? -1.856 -0.574 9.177 1.00 97.94 196 VAL A N 1
ATOM 1557 C CA . VAL A 1 196 ? -3.287 -0.679 8.845 1.00 97.94 196 VAL A CA 1
ATOM 1558 C C . VAL A 1 196 ? -4.154 -0.108 9.969 1.00 97.94 196 VAL A C 1
ATOM 1560 O O . VAL A 1 196 ? -5.089 0.629 9.678 1.00 97.94 196 VAL A O 1
ATOM 1563 N N . GLY A 1 197 ? -3.825 -0.346 11.240 1.00 98.25 197 GLY A N 1
ATOM 1564 C CA . GLY A 1 197 ? -4.485 0.278 12.393 1.00 98.25 197 GLY A CA 1
ATOM 1565 C C . GLY A 1 197 ? -4.456 1.805 12.337 1.00 98.25 197 GLY A C 1
ATOM 1566 O O . GLY A 1 197 ? -5.495 2.456 12.464 1.00 98.25 197 GLY A O 1
ATOM 1567 N N . VAL A 1 198 ? -3.286 2.388 12.055 1.00 98.12 198 VAL A N 1
ATOM 1568 C CA . VAL A 1 198 ? -3.135 3.839 11.859 1.00 98.12 198 VAL A CA 1
ATOM 1569 C C . VAL A 1 198 ? -3.964 4.316 10.666 1.00 98.12 198 VAL A C 1
ATOM 1571 O O . VAL A 1 198 ? -4.640 5.345 10.754 1.00 98.12 198 VAL A O 1
ATOM 1574 N N . LEU A 1 199 ? -3.942 3.570 9.558 1.00 97.31 199 LEU A N 1
ATOM 1575 C CA . LEU A 1 199 ? -4.720 3.878 8.361 1.00 97.31 199 LEU A CA 1
ATOM 1576 C C . LEU A 1 199 ? -6.226 3.857 8.638 1.00 97.31 199 LEU A C 1
ATOM 1578 O O . LEU A 1 199 ? -6.910 4.805 8.263 1.00 97.31 199 LEU A O 1
ATOM 1582 N N . MET A 1 200 ? -6.737 2.829 9.317 1.00 98.06 200 MET A N 1
ATOM 1583 C CA . MET A 1 200 ? -8.141 2.727 9.715 1.00 98.06 200 MET A CA 1
ATOM 1584 C C . MET A 1 200 ? -8.527 3.887 10.628 1.00 98.06 200 MET A C 1
ATOM 1586 O O . MET A 1 200 ? -9.497 4.592 10.345 1.00 98.06 200 MET A O 1
ATOM 1590 N N . TYR A 1 201 ? -7.737 4.149 11.672 1.00 98.06 201 TYR A N 1
ATOM 1591 C CA . TYR A 1 201 ? -7.971 5.275 12.572 1.00 98.06 201 TYR A CA 1
ATOM 1592 C C . TYR A 1 201 ? -8.086 6.584 11.774 1.00 98.06 201 TYR A C 1
ATOM 1594 O O . TYR A 1 201 ? -9.052 7.334 11.930 1.00 98.06 201 TYR A O 1
ATOM 1602 N N . HIS A 1 202 ? -7.159 6.835 10.849 1.00 96.50 202 HIS A N 1
ATOM 1603 C CA . HIS A 1 202 ? -7.178 8.035 10.019 1.00 96.50 202 HIS A CA 1
ATOM 1604 C C . HIS A 1 202 ? -8.361 8.081 9.050 1.00 96.50 202 HIS A C 1
ATOM 1606 O O . HIS A 1 202 ? -9.013 9.118 8.920 1.00 96.50 202 HIS A O 1
ATOM 1612 N N . LEU A 1 203 ? -8.687 6.962 8.413 1.00 95.81 203 LEU A N 1
ATOM 1613 C CA . LEU A 1 203 ? -9.773 6.860 7.447 1.00 95.81 203 LEU A CA 1
ATOM 1614 C C . LEU A 1 203 ? -11.144 7.089 8.100 1.00 95.81 203 LEU A C 1
ATOM 1616 O O . LEU A 1 203 ? -12.005 7.768 7.529 1.00 95.81 203 LEU A O 1
ATOM 1620 N N . PHE A 1 204 ? -11.356 6.563 9.306 1.00 96.56 204 PHE A N 1
ATOM 1621 C CA . PHE A 1 204 ? -12.634 6.670 10.007 1.00 96.56 204 PHE A CA 1
ATOM 1622 C C . PHE A 1 204 ? -12.777 7.953 10.829 1.00 96.56 204 PHE A C 1
ATOM 1624 O O . PHE A 1 204 ? -13.895 8.458 10.919 1.00 96.56 204 PHE A O 1
ATOM 1631 N N . THR A 1 205 ? -11.690 8.525 11.355 1.00 95.31 205 THR A N 1
ATOM 1632 C CA . THR A 1 205 ? -11.755 9.714 12.230 1.00 95.31 205 THR A CA 1
ATOM 1633 C C . THR A 1 205 ? -11.308 11.017 11.562 1.00 95.31 205 THR A C 1
ATOM 1635 O O . THR A 1 205 ? -11.565 12.102 12.084 1.00 95.31 205 THR A O 1
ATOM 1638 N N . GLY A 1 206 ? -10.602 10.938 10.429 1.00 93.31 206 GLY A N 1
ATOM 1639 C CA . GLY A 1 206 ? -9.961 12.089 9.786 1.00 93.31 206 GLY A CA 1
ATOM 1640 C C . GLY A 1 206 ? -8.753 12.646 10.552 1.00 93.31 206 GLY A C 1
ATOM 1641 O O . GLY A 1 206 ? -8.260 13.720 10.211 1.00 93.31 206 GLY A O 1
ATOM 1642 N N . LYS A 1 207 ? -8.273 11.952 11.592 1.00 93.44 207 LYS A N 1
ATOM 1643 C CA . LYS A 1 207 ? -7.111 12.344 12.404 1.00 93.44 207 LYS A CA 1
ATOM 1644 C C . LYS A 1 207 ? -6.101 11.209 12.480 1.00 93.44 207 LYS A C 1
ATOM 1646 O O . LYS A 1 207 ? -6.480 10.054 12.419 1.00 93.44 207 LYS A O 1
ATOM 1651 N N . LEU A 1 208 ? -4.826 11.526 12.666 1.00 93.88 208 LEU A N 1
ATOM 1652 C CA . LEU A 1 208 ? -3.808 10.517 12.968 1.00 93.88 208 LEU A CA 1
ATOM 1653 C C . LEU A 1 208 ? -3.750 10.248 14.482 1.00 93.88 208 LEU A C 1
ATOM 1655 O O . LEU A 1 208 ? -3.886 11.200 15.260 1.00 93.88 208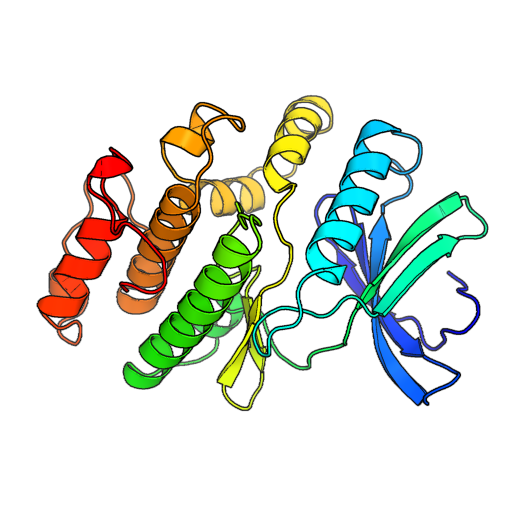 LEU A O 1
ATOM 1659 N N . PRO A 1 209 ? -3.517 8.996 14.915 1.00 93.50 209 PRO A N 1
ATOM 1660 C CA . PRO A 1 209 ? -3.229 8.696 16.310 1.00 93.50 209 PRO A CA 1
ATOM 1661 C C . PRO A 1 209 ? -1.848 9.268 16.674 1.00 93.50 209 PRO A C 1
ATOM 1663 O O . PRO A 1 209 ? -0.853 9.011 16.000 1.00 93.50 209 PRO A O 1
ATOM 1666 N N . SER A 1 210 ? -1.781 10.095 17.719 1.00 86.81 210 SER A N 1
ATOM 1667 C CA . SER A 1 210 ? -0.530 10.701 18.193 1.00 86.81 210 SER A CA 1
ATOM 1668 C C . SER A 1 210 ? -0.599 10.983 19.690 1.00 86.81 210 SER A C 1
ATOM 1670 O O . SER A 1 210 ? -1.523 11.651 20.155 1.00 86.81 210 SER A O 1
ATOM 1672 N N . GLY A 1 211 ? 0.408 10.534 20.443 1.00 86.88 211 GLY A N 1
ATOM 1673 C CA . GLY A 1 211 ? 0.426 10.655 21.900 1.00 86.88 211 GLY A CA 1
ATOM 1674 C C . GLY A 1 211 ? -0.790 9.966 22.518 1.00 86.88 211 GLY A C 1
ATOM 1675 O O . GLY A 1 211 ? -1.078 8.818 22.199 1.00 86.88 211 GLY A O 1
ATOM 1676 N N . ARG A 1 212 ? -1.530 10.678 23.372 1.00 87.81 212 ARG A N 1
ATOM 1677 C CA . ARG A 1 212 ? -2.842 10.214 23.830 1.00 87.81 212 ARG A CA 1
ATOM 1678 C C . ARG A 1 212 ? -3.905 10.642 22.821 1.00 87.81 212 ARG A C 1
ATOM 1680 O O . ARG A 1 212 ? -4.209 11.830 22.721 1.00 87.81 212 ARG A O 1
ATOM 1687 N N . TYR A 1 213 ? -4.469 9.676 22.112 1.00 93.31 213 TYR A N 1
ATOM 1688 C CA . TYR A 1 213 ? -5.575 9.863 21.179 1.00 93.31 213 TYR A CA 1
ATOM 1689 C C . TYR A 1 213 ? -6.877 9.284 21.772 1.00 93.31 213 TYR A C 1
ATOM 1691 O O . TYR A 1 213 ? -6.798 8.382 22.605 1.00 93.31 213 TYR A O 1
ATOM 1699 N N . PRO A 1 214 ? -8.051 9.852 21.440 1.00 95.75 214 PRO A N 1
ATOM 1700 C CA . PRO A 1 214 ? -9.346 9.310 21.859 1.00 95.75 214 PRO A CA 1
ATOM 1701 C C . PRO A 1 214 ? -9.692 8.042 21.076 1.00 95.75 214 PRO A C 1
ATOM 1703 O O . PRO A 1 214 ? -9.113 7.785 20.018 1.00 95.75 214 PRO A O 1
ATOM 1706 N N . ASP A 1 215 ? -10.679 7.296 21.555 1.00 97.31 215 ASP A N 1
ATOM 1707 C CA . ASP A 1 215 ? -11.188 6.147 20.818 1.00 97.31 215 ASP A CA 1
ATOM 1708 C C . ASP A 1 215 ? -11.831 6.598 19.487 1.00 97.31 215 ASP A C 1
ATOM 1710 O O . ASP A 1 215 ? -12.469 7.659 19.425 1.00 97.31 215 ASP A O 1
ATOM 1714 N N . PRO A 1 216 ? -11.692 5.821 18.395 1.00 97.31 216 PRO A N 1
ATOM 1715 C CA . PRO A 1 216 ? -12.354 6.114 17.126 1.00 97.31 216 PRO A CA 1
ATOM 1716 C C . PRO A 1 216 ? -13.853 6.426 17.246 1.00 97.31 216 PRO A C 1
ATOM 1718 O O . PRO A 1 216 ? -14.327 7.366 16.601 1.00 97.31 216 PRO A O 1
ATOM 1721 N N . SER A 1 217 ? -14.580 5.684 18.086 1.00 97.06 217 SER A N 1
ATOM 1722 C CA . SER A 1 217 ? -16.021 5.861 18.315 1.00 97.06 217 SER A CA 1
ATOM 1723 C C . SER A 1 217 ? -16.375 7.182 19.017 1.00 97.06 217 SER A C 1
ATOM 1725 O O . SER A 1 217 ? -17.456 7.725 18.787 1.00 97.06 217 SER A O 1
ATOM 1727 N N . GLU A 1 218 ? -15.457 7.772 19.796 1.00 96.69 218 GLU A N 1
ATOM 1728 C CA . GLU A 1 218 ? -15.635 9.111 20.383 1.00 96.69 218 GLU A CA 1
ATOM 1729 C C . GLU A 1 218 ? -15.560 10.222 19.324 1.00 96.69 218 GLU A C 1
ATOM 1731 O O . GLU A 1 218 ? -16.185 11.276 19.464 1.00 96.69 218 GLU A O 1
ATOM 1736 N N . LEU A 1 219 ? -14.769 10.008 18.267 1.00 95.88 219 LEU A N 1
ATOM 1737 C CA . LEU A 1 219 ? -14.587 10.971 17.180 1.00 95.88 219 LEU A CA 1
ATOM 1738 C C . LEU A 1 219 ? -15.597 10.792 16.048 1.00 95.88 219 LEU A C 1
ATOM 1740 O O . LEU A 1 219 ? -15.923 11.765 15.364 1.00 95.88 219 LEU A O 1
ATOM 1744 N N . ASN A 1 220 ? -16.060 9.564 15.831 1.00 94.94 220 ASN A N 1
ATOM 1745 C CA . ASN A 1 220 ? -17.010 9.223 14.790 1.00 94.94 220 ASN A CA 1
ATOM 1746 C C . ASN A 1 220 ? -18.039 8.197 15.309 1.00 94.94 220 ASN A C 1
ATOM 1748 O O . ASN A 1 220 ? -17.731 7.006 15.342 1.00 94.94 220 ASN A O 1
ATOM 1752 N N . PRO A 1 221 ? -19.274 8.631 15.632 1.00 93.56 221 PRO A N 1
ATOM 1753 C CA . PRO A 1 221 ? -20.338 7.752 16.125 1.00 93.56 221 PRO A CA 1
ATOM 1754 C C . PRO A 1 221 ? -20.778 6.644 15.156 1.00 93.56 221 PRO A C 1
ATOM 1756 O O . PRO A 1 221 ? -21.448 5.709 15.585 1.00 93.56 221 PRO A O 1
ATOM 1759 N N . ASP A 1 222 ? -20.429 6.734 13.866 1.00 93.00 222 ASP A N 1
ATOM 1760 C CA . ASP A 1 222 ? -20.715 5.674 12.890 1.00 93.00 222 ASP A CA 1
ATOM 1761 C C . ASP A 1 222 ? -19.755 4.479 13.031 1.00 93.00 222 ASP A C 1
ATOM 1763 O O . ASP A 1 222 ? -19.963 3.436 12.412 1.00 93.00 222 ASP A O 1
ATOM 1767 N N . VAL A 1 223 ? -18.670 4.616 13.801 1.00 96.06 223 VAL A N 1
ATOM 1768 C CA . VAL A 1 223 ? -17.757 3.509 14.100 1.00 96.06 223 VAL A CA 1
ATOM 1769 C C . VAL A 1 223 ? -18.412 2.600 15.138 1.00 96.06 223 VAL A C 1
ATOM 1771 O O . VAL A 1 223 ? -18.613 2.996 16.283 1.00 96.06 223 VAL A O 1
ATOM 1774 N N . SER A 1 224 ? -18.734 1.372 14.723 1.00 96.31 224 SER A N 1
ATOM 1775 C CA . SER A 1 224 ? -19.223 0.318 15.623 1.00 96.31 224 SER A CA 1
ATOM 1776 C C . SER A 1 224 ? -18.225 0.002 16.739 1.00 96.31 224 SER A C 1
A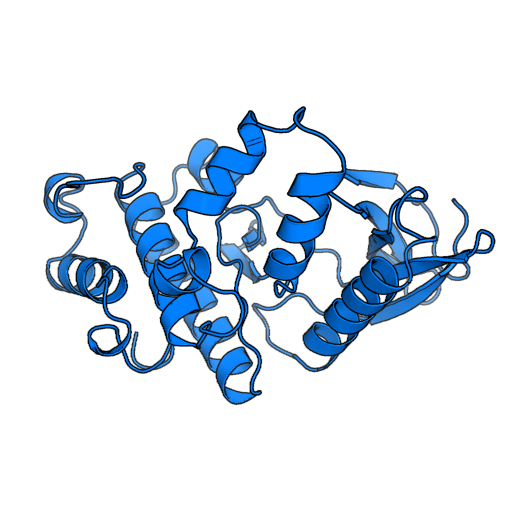TOM 1778 O O . SER A 1 224 ? -17.022 0.216 16.578 1.00 96.31 224 SER A O 1
ATOM 1780 N N . GLU A 1 225 ? -18.713 -0.552 17.846 1.00 96.62 225 GLU A N 1
ATOM 1781 C CA . GLU A 1 225 ? -17.858 -0.958 18.964 1.00 96.62 225 GLU A CA 1
ATOM 1782 C C . GLU A 1 225 ? -16.840 -2.021 18.529 1.00 96.62 225 GLU A C 1
ATOM 1784 O O . GLU A 1 225 ? -15.672 -1.960 18.899 1.00 96.62 225 GLU A O 1
ATOM 1789 N N . GLU A 1 226 ? -17.249 -2.953 17.670 1.00 95.75 226 GLU A N 1
ATOM 1790 C CA . GLU A 1 226 ? -16.383 -4.003 17.144 1.00 95.75 226 GLU A CA 1
ATOM 1791 C C . GLU A 1 226 ? -15.228 -3.413 16.324 1.00 95.75 226 GLU A C 1
ATOM 1793 O O . GLU A 1 226 ? -14.066 -3.742 16.560 1.00 95.75 226 GLU A O 1
ATOM 1798 N N . LEU A 1 227 ? -15.531 -2.486 15.407 1.00 96.25 227 LEU A N 1
ATOM 1799 C CA . LEU A 1 227 ? -14.508 -1.791 14.621 1.00 96.25 227 LEU A CA 1
ATOM 1800 C C . LEU A 1 227 ? -13.615 -0.908 15.506 1.00 96.25 227 LEU A C 1
ATOM 1802 O O . LEU A 1 227 ? -12.414 -0.816 15.260 1.00 96.25 227 LEU A O 1
ATOM 1806 N N . ASN A 1 228 ? -14.175 -0.279 16.542 1.00 97.88 228 ASN A N 1
ATOM 1807 C CA . ASN A 1 228 ? -13.415 0.506 17.512 1.00 97.88 228 ASN A CA 1
ATOM 1808 C C . ASN A 1 228 ? -12.345 -0.353 18.197 1.00 97.88 228 ASN A C 1
ATOM 1810 O O . ASN A 1 228 ? -11.160 -0.018 18.149 1.00 97.88 228 ASN A O 1
ATOM 1814 N N . GLN A 1 229 ? -12.750 -1.492 18.765 1.00 97.50 229 GLN A N 1
ATOM 1815 C CA . GLN A 1 229 ? -11.833 -2.415 19.433 1.00 97.50 229 GLN A CA 1
ATOM 1816 C C . GLN A 1 229 ? -10.786 -2.978 18.468 1.00 97.50 229 GLN A C 1
ATOM 1818 O O . GLN A 1 229 ? -9.609 -3.031 18.815 1.00 97.50 229 GLN A O 1
ATOM 1823 N N . LEU A 1 230 ? -11.181 -3.315 17.236 1.00 97.19 230 LEU A N 1
ATOM 1824 C CA . LEU A 1 230 ? -10.268 -3.814 16.206 1.00 97.19 230 LEU A CA 1
ATOM 1825 C C . LEU A 1 230 ? -9.151 -2.811 15.884 1.00 97.19 230 LEU A C 1
ATOM 1827 O O . LEU A 1 230 ? -7.971 -3.168 15.831 1.00 97.19 230 LEU A O 1
ATOM 1831 N N . ILE A 1 231 ? -9.514 -1.537 15.701 1.00 98.25 231 ILE A N 1
ATOM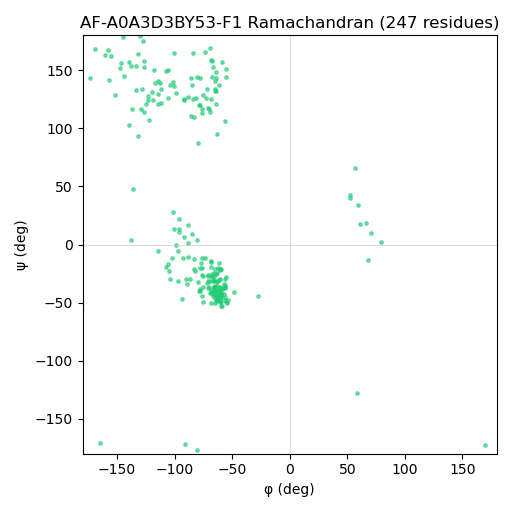 1832 C CA . ILE A 1 231 ? -8.554 -0.459 15.442 1.00 98.25 231 ILE A CA 1
ATOM 1833 C C . ILE A 1 231 ? -7.595 -0.315 16.628 1.00 98.25 231 ILE A C 1
ATOM 1835 O O . ILE A 1 231 ? -6.382 -0.263 16.429 1.00 98.25 231 ILE A O 1
ATOM 1839 N N . LEU A 1 232 ? -8.113 -0.292 17.858 1.00 98.00 232 LEU A N 1
ATOM 1840 C CA . LEU A 1 232 ? -7.297 -0.155 19.070 1.00 98.00 232 LEU A CA 1
ATOM 1841 C C . LEU A 1 232 ? -6.394 -1.371 19.326 1.00 98.00 232 LEU A C 1
ATOM 1843 O O . LEU A 1 232 ? -5.287 -1.216 19.848 1.00 98.00 232 LEU A O 1
ATOM 1847 N N . GLN A 1 233 ? -6.825 -2.570 18.935 1.00 97.88 233 GLN A N 1
ATOM 1848 C CA . GLN A 1 233 ? -6.011 -3.782 19.004 1.00 97.88 233 GLN A CA 1
ATOM 1849 C C . GLN A 1 233 ? -4.851 -3.732 18.000 1.00 97.88 233 GLN A C 1
ATOM 1851 O O . GLN A 1 233 ? -3.720 -4.072 18.341 1.00 97.88 233 GLN A O 1
ATOM 1856 N N . CYS A 1 234 ? -5.083 -3.243 16.779 1.00 98.19 234 CYS A N 1
ATOM 1857 C CA . CYS A 1 234 ? -4.006 -3.045 15.802 1.00 98.19 234 CYS A CA 1
ATOM 1858 C C . CYS A 1 234 ? -2.965 -2.017 16.282 1.00 98.19 234 CYS A C 1
ATOM 1860 O O . CYS A 1 234 ? -1.783 -2.139 15.967 1.00 98.19 234 CYS A O 1
ATOM 1862 N N . LEU A 1 235 ? -3.394 -1.016 17.057 1.00 97.75 235 LEU A N 1
ATOM 1863 C CA . LEU A 1 235 ? -2.552 0.071 17.568 1.00 97.75 235 LEU A CA 1
ATOM 1864 C C . LEU A 1 235 ? -1.801 -0.262 18.872 1.00 97.75 235 LEU A C 1
ATOM 1866 O O . LEU A 1 235 ? -1.194 0.632 19.463 1.00 97.75 235 LEU A O 1
ATOM 1870 N N . GLN A 1 236 ? -1.814 -1.518 19.336 1.00 97.69 236 GLN A N 1
ATOM 1871 C CA . GLN A 1 236 ? -1.032 -1.917 20.510 1.00 97.69 236 GLN A CA 1
ATOM 1872 C C . GLN A 1 236 ? 0.473 -1.713 20.279 1.00 97.69 236 GLN A C 1
ATOM 1874 O O . GLN A 1 236 ? 1.012 -2.061 19.227 1.00 97.69 236 GLN A O 1
ATOM 1879 N N . GLU A 1 237 ? 1.166 -1.179 21.286 1.00 94.69 237 GLU A N 1
ATOM 1880 C CA . GLU A 1 237 ? 2.612 -0.926 21.215 1.00 94.69 237 GLU A CA 1
ATOM 1881 C C . GLU A 1 237 ? 3.403 -2.236 21.076 1.00 94.69 237 GLU A C 1
ATOM 1883 O O . GLU A 1 237 ? 4.264 -2.345 20.208 1.00 94.69 237 GLU A O 1
ATOM 1888 N N . ASP A 1 238 ? 3.061 -3.256 21.872 1.00 95.44 238 ASP A N 1
ATOM 1889 C CA . ASP A 1 238 ? 3.650 -4.597 21.775 1.00 95.44 238 ASP A CA 1
ATOM 1890 C C . ASP A 1 238 ? 3.016 -5.377 20.605 1.00 95.44 238 ASP A C 1
ATOM 1892 O O . ASP A 1 238 ? 1.802 -5.615 20.631 1.00 95.44 238 ASP A O 1
ATOM 1896 N N . PRO A 1 239 ? 3.806 -5.817 19.603 1.00 95.38 239 PRO A N 1
ATOM 1897 C CA . PRO A 1 239 ? 3.307 -6.593 18.470 1.00 95.38 239 PRO A CA 1
ATOM 1898 C C . PRO A 1 239 ? 2.545 -7.864 18.859 1.00 95.38 239 PRO A C 1
ATOM 1900 O O . PRO A 1 239 ? 1.655 -8.268 18.119 1.00 95.38 239 PRO A O 1
ATOM 1903 N N . ASN A 1 240 ? 2.843 -8.474 20.012 1.00 95.31 240 ASN A N 1
ATOM 1904 C CA . ASN A 1 240 ? 2.188 -9.711 20.460 1.00 95.31 240 ASN A CA 1
ATOM 1905 C C . ASN A 1 240 ? 0.745 -9.506 20.952 1.00 95.31 240 ASN A C 1
ATOM 1907 O O . ASN A 1 240 ? 0.037 -10.481 21.185 1.00 95.31 240 ASN A O 1
ATOM 1911 N N . HIS A 1 241 ? 0.314 -8.257 21.154 1.00 96.81 241 HIS A N 1
ATOM 1912 C CA . HIS A 1 241 ? -1.072 -7.926 21.503 1.00 96.81 241 HIS A CA 1
ATOM 1913 C C . HIS A 1 241 ? -1.901 -7.470 20.291 1.00 96.81 241 HIS A C 1
ATOM 1915 O O . HIS A 1 241 ? -3.084 -7.153 20.440 1.00 96.81 241 HIS A O 1
ATOM 1921 N N . ARG A 1 242 ? -1.292 -7.420 19.102 1.00 97.38 242 ARG A N 1
ATOM 1922 C CA . ARG A 1 242 ? -1.982 -7.168 17.832 1.00 97.38 242 ARG A CA 1
ATOM 1923 C C . ARG A 1 242 ? -2.569 -8.486 17.297 1.00 97.38 242 ARG A C 1
ATOM 1925 O O . ARG A 1 242 ? -2.180 -9.546 17.782 1.00 97.38 242 ARG A O 1
ATOM 1932 N N . PRO A 1 243 ? -3.491 -8.442 16.320 1.00 97.00 243 PRO A N 1
ATOM 1933 C CA . PRO A 1 243 ? -3.955 -9.651 15.636 1.00 97.00 243 PRO A CA 1
ATOM 1934 C C . PRO A 1 243 ? -2.787 -10.440 15.032 1.00 97.00 243 PRO A C 1
ATOM 1936 O O . PRO A 1 243 ? -1.770 -9.853 14.648 1.00 97.00 243 PRO A O 1
ATOM 1939 N N . ASP A 1 244 ? -2.932 -11.758 14.917 1.00 94.81 244 ASP A N 1
ATOM 1940 C CA . ASP A 1 244 ? -1.831 -12.625 14.484 1.00 94.81 244 ASP A CA 1
ATOM 1941 C C . ASP A 1 244 ? -1.574 -12.515 12.975 1.00 94.81 244 ASP A C 1
ATOM 1943 O O . ASP A 1 244 ? -0.458 -12.744 12.498 1.00 94.81 244 ASP A O 1
ATOM 1947 N N . SER A 1 245 ? -2.606 -12.171 12.199 1.00 95.88 245 SER A N 1
ATOM 1948 C CA . SER A 1 245 ? -2.515 -12.075 10.743 1.00 95.88 245 SER A CA 1
ATOM 1949 C C . SER A 1 245 ? -3.552 -11.130 10.140 1.00 95.88 245 SER A C 1
ATOM 1951 O O . SER A 1 245 ? -4.579 -10.834 10.744 1.00 95.88 245 SER A O 1
ATOM 1953 N N . ALA A 1 246 ? -3.313 -10.710 8.896 1.00 95.06 246 ALA A N 1
ATOM 1954 C CA . ALA A 1 246 ? -4.288 -9.944 8.122 1.00 95.06 246 ALA A CA 1
ATOM 1955 C C . ALA A 1 246 ? -5.540 -10.753 7.726 1.00 95.06 246 ALA A C 1
ATOM 1957 O O . ALA A 1 246 ? -6.506 -10.155 7.280 1.00 95.06 246 ALA A O 1
ATOM 1958 N N . GLU A 1 247 ? -5.521 -12.087 7.842 1.00 92.75 247 GLU A N 1
ATOM 1959 C CA . GLU A 1 247 ? -6.677 -12.953 7.551 1.00 92.75 247 GLU A CA 1
ATOM 1960 C C . GLU A 1 247 ? -7.659 -13.035 8.731 1.00 92.75 247 GLU A C 1
ATOM 1962 O O . GLU A 1 247 ? -8.834 -13.337 8.539 1.00 92.75 247 GLU A O 1
ATOM 1967 N N . GLU A 1 248 ? -7.182 -12.765 9.949 1.00 90.31 248 GLU A N 1
ATOM 1968 C CA . GLU A 1 248 ? -8.006 -12.710 11.163 1.00 90.31 248 GLU A CA 1
ATOM 1969 C C . GLU A 1 248 ? -8.838 -11.417 11.254 1.00 90.31 248 GLU A C 1
ATOM 1971 O O . GLU A 1 248 ? -9.894 -11.406 11.888 1.00 90.31 248 GLU A O 1
ATOM 1976 N N . LEU A 1 249 ? -8.349 -10.350 10.613 1.00 85.75 249 LEU A N 1
ATOM 1977 C CA . LEU A 1 249 ? -8.959 -9.021 10.522 1.00 85.75 249 LEU A CA 1
ATOM 1978 C C . LEU A 1 249 ? -10.021 -8.942 9.415 1.00 85.75 249 LEU A C 1
ATOM 1980 O O . LEU A 1 249 ? -11.077 -8.320 9.672 1.00 85.75 249 LEU A O 1
#

Secondary structure (DSSP, 8-state):
--BTTEEEEEEEEE-SSEEEEEEEETTTTEEEEEEEE-HHHHT-HHHHHHHHHHHHHHHT---TTBPPEEEEEE-TTS-EEEEEE---SEEHHHHHHHS---HHHHHHHHHHHHHHHHHHHHTT------SGGGEEE-TTS-EEE-----HHHHHHHHHHH-S--HHHHHHHTTTS-HHHHH-TTS--HHHHHHHHHHHHHHHHHSS---SS---HHHH-TTS-HHHHHHHHHHT-SSGGGS-S-TTT-

Mean predicted aligned error: 6.39 Å

Radius of gyration: 18.46 Å; Cα contacts (8 Å, |Δi|>4): 401; chains: 1; bounding box: 46×36×52 Å

Nearest PDB structures (foldseek):
  6b2q-assembly2_C  TM=8.629E-01  e=3.058E-19  Mycobacterium tuberculosis
  4eqm-assembly3_C  TM=8.512E-01  e=2.163E-19  Staphylococcus aureus subsp. aureus N315
  4eqm-assembly6_F  TM=8.453E-01  e=4.114E-18  Staphylococcus aureus subsp. aureus N315
  6c9j-assembly1_A  TM=7.709E-01  e=1.337E-14  Homo sapiens
  6c9f-assembly1_A  TM=7.537E-01  e=2.674E-14  Homo sapiens

pLDDT: mean 86.4, std 15.57, range [35.41, 98.56]

Sequence (249 aa):
MKLEGYSNLLKSGEGGMEHVYRGIQDSLQRPVAIKLLINELSFDAEARKRFERESYIIARLNHANIIHVIDRGITGDEMPYFVMEFVEGIDLGTAMKSRQLGHGHKVDIIVQILKALAYAHGNNVIHRDIKPDNILVDDDNNIKILDFGIAQFYEEMRKTYDRTCAGMVMGTFNYMSPEQKESAENVTAQSDLYSVGVLMYHLFTGKLPSGRYPDPSELNPDVSEELNQLILQCLQEDPNHRPDSAEEL

Foldseek 3Di:
DDDPQWAPWDFPDDDPFWTWTWIARNVVRAIKIKTWGDPVCLPPPVSVVLVVVQLVLQCVDDDQQAWHWDAWDADPSRITMTITHDAAFAFQVVCLVPPPQDPVLLVVQLLLVLVRLQRSVVVVQAQQQDDRRQWTQHPVSRIYGHRSDPVLVVVVVVVPDDPPPVPVVVRRVLLFALVVVVDVVSDDQLRVLLSSLQRSLCSQQVDGDDDDDDFSCVRHVVQDPVNSVLSVQSNDNDSVSHDPGSVVD